Protein AF-A0A958KWU5-F1 (afdb_monomer_lite)

Secondary structure (DSSP, 8-state):
--HHHHHHHHHHHTTSS----------------------------TTSHHHHHHHHHHHHHHHHHHHHHHHHHHHHHHHHHHHHHHTPPPB-TTSPBP-HHHHHHHHHHHHHHHHHHHHHHHHHHHHH-HHHHHHHHHH----PPPPHHHHHHHHHHHHHHHHHHHHHHHHHHHHHSSSS--------------------------------

Foldseek 3Di:
DPVVVVVVVVVVVVPPPPDDDDDDDDDDDDDDDDDDDDDPDDPPDPDPVPVVVVVLVVLVVVLVVLVVLLVVLLVQLVVLVVCVVVVPFDADPVRHGDPSVVSNVVSLVVNVVSLVVSVVSLVVSCVVCVVCNVVSCVVDPNDDRDDSVRSVVVVVVVVVVVVVVVVCCVVCVVVPPDPPPDDDDDDDDDDDDDDDDDDDDDPDPDDDDDDD

Sequence (212 aa):
MQFIKLSLVVFLMLAATISHAEEKSDSAESEAPAGVAAEEGEPAAASSGGNVDREWANRTSKLNVLEAKMKDLTKKIKSFIEMKKSGKAALDEKGRPIDVFEAIVVSHKELKETVATYAKESAELKYRYPEKGEVLEKKYIPLREQSLEQIEKQMGLDGELTRLKKKIDKKYSAFVGDQLARPTSSSETKVESTVKQTRVRGDEPERLKLSK

pLDDT: mean 70.83, std 19.37, range [35.06, 94.81]

Structure (mmCIF, N/CA/C/O backbone):
data_AF-A0A958KWU5-F1
#
_entry.id   AF-A0A958KWU5-F1
#
loop_
_atom_site.group_PDB
_atom_site.id
_atom_site.type_symbol
_atom_site.label_atom_id
_atom_site.label_alt_id
_atom_site.label_comp_id
_atom_site.label_asym_id
_atom_site.label_entity_id
_atom_site.label_seq_id
_atom_site.pdbx_PDB_ins_code
_atom_site.Cartn_x
_atom_site.Cartn_y
_atom_site.Cartn_z
_atom_site.occupancy
_atom_site.B_iso_or_equiv
_atom_site.auth_seq_id
_atom_site.auth_comp_id
_atom_site.auth_asym_id
_atom_site.auth_atom_id
_atom_site.pdbx_PDB_model_num
ATOM 1 N N . MET A 1 1 ? -9.530 47.443 7.887 1.00 55.28 1 MET A N 1
ATOM 2 C CA . MET A 1 1 ? -9.347 46.578 6.694 1.00 55.28 1 MET A CA 1
ATOM 3 C C . MET A 1 1 ? -8.278 47.129 5.730 1.00 55.28 1 MET A C 1
ATOM 5 O O . MET A 1 1 ? -8.534 47.250 4.540 1.00 55.28 1 MET A O 1
ATOM 9 N N . GLN A 1 2 ? -7.072 47.464 6.210 1.00 52.75 2 GLN A N 1
ATOM 10 C CA . GLN A 1 2 ? -5.987 47.989 5.351 1.00 52.75 2 GLN A CA 1
ATOM 11 C C . GLN A 1 2 ? -4.751 47.069 5.281 1.00 52.75 2 GLN A C 1
ATOM 13 O O . GLN A 1 2 ? -3.960 47.186 4.355 1.00 52.75 2 GLN A O 1
ATOM 18 N N . PHE A 1 3 ? -4.635 46.075 6.169 1.00 49.28 3 PHE A N 1
ATOM 19 C CA . PHE A 1 3 ? -3.472 45.177 6.229 1.00 49.28 3 PHE A CA 1
ATOM 20 C C . PHE A 1 3 ? -3.459 44.053 5.178 1.00 49.28 3 PHE A C 1
ATOM 22 O O . PHE A 1 3 ? -2.398 43.528 4.859 1.00 49.28 3 PHE A O 1
ATOM 29 N N . ILE A 1 4 ? -4.604 43.718 4.574 1.00 56.59 4 ILE A N 1
ATOM 30 C CA . ILE A 1 4 ? -4.684 42.632 3.576 1.00 56.59 4 ILE A CA 1
ATOM 31 C C . ILE A 1 4 ? -4.092 43.069 2.222 1.00 56.59 4 ILE A C 1
ATOM 33 O O . ILE A 1 4 ? -3.552 42.251 1.485 1.00 56.59 4 ILE A O 1
ATOM 37 N N . LYS A 1 5 ? -4.117 44.373 1.909 1.00 51.12 5 LYS A N 1
ATOM 38 C CA . LYS A 1 5 ? -3.597 44.891 0.633 1.00 51.12 5 LYS A CA 1
ATOM 39 C C . LYS A 1 5 ? -2.066 44.981 0.599 1.00 51.12 5 LYS A C 1
ATOM 41 O O . LYS A 1 5 ? -1.491 44.825 -0.470 1.00 51.12 5 LYS A O 1
ATOM 46 N N . LEU A 1 6 ? -1.405 45.160 1.749 1.00 50.50 6 LEU A N 1
ATOM 47 C CA . LEU A 1 6 ? 0.062 45.238 1.809 1.00 50.50 6 LEU A CA 1
ATOM 48 C C . LEU A 1 6 ? 0.733 43.862 1.647 1.00 50.50 6 LEU A C 1
ATOM 50 O O . LEU A 1 6 ? 1.801 43.762 1.051 1.00 50.50 6 LEU A O 1
ATOM 54 N N . SER A 1 7 ? 0.085 42.790 2.115 1.00 49.41 7 SER A N 1
ATOM 55 C CA . SER A 1 7 ? 0.637 41.429 2.037 1.00 49.41 7 SER A CA 1
ATOM 56 C C . SER A 1 7 ? 0.670 40.866 0.613 1.00 49.41 7 SER A C 1
ATOM 58 O O . SER A 1 7 ? 1.501 40.008 0.321 1.00 49.41 7 SER A O 1
ATOM 60 N N . LEU A 1 8 ? -0.215 41.328 -0.275 1.00 52.44 8 LEU A N 1
ATOM 61 C CA . LEU A 1 8 ? -0.312 40.804 -1.640 1.00 52.44 8 LEU A CA 1
ATOM 62 C C . LEU A 1 8 ? 0.737 41.425 -2.579 1.00 52.44 8 LEU A C 1
ATOM 64 O O . LEU A 1 8 ? 1.200 40.761 -3.499 1.00 52.44 8 LEU A O 1
ATOM 68 N N . VAL A 1 9 ? 1.180 42.657 -2.304 1.00 57.81 9 VAL A N 1
ATOM 69 C CA . VAL A 1 9 ? 2.234 43.329 -3.087 1.00 57.81 9 VAL A CA 1
ATOM 70 C C . VAL A 1 9 ? 3.620 42.748 -2.780 1.00 57.81 9 VAL A C 1
ATOM 72 O O . VAL A 1 9 ? 4.427 42.578 -3.690 1.00 57.81 9 VAL A O 1
ATOM 75 N N . VAL A 1 10 ? 3.881 42.351 -1.528 1.00 59.03 10 VAL A N 1
ATOM 76 C CA . VAL A 1 10 ? 5.157 41.713 -1.147 1.00 59.03 10 VAL A CA 1
ATOM 77 C C . VAL A 1 10 ? 5.295 40.315 -1.764 1.00 59.03 10 VAL A C 1
ATOM 79 O O . VAL A 1 10 ? 6.387 39.934 -2.176 1.00 59.03 10 VAL A O 1
ATOM 82 N N . PHE A 1 11 ? 4.194 39.570 -1.911 1.00 54.56 11 PHE A N 1
ATOM 83 C CA . PHE A 1 11 ? 4.234 38.239 -2.527 1.00 54.56 11 PHE A CA 1
ATOM 84 C C . PHE A 1 11 ? 4.420 38.289 -4.054 1.00 54.56 11 PHE A C 1
ATOM 86 O O . PHE A 1 11 ? 5.013 37.383 -4.631 1.00 54.56 11 PHE A O 1
ATOM 93 N N . LEU A 1 12 ? 3.973 39.368 -4.707 1.00 50.16 12 LEU A N 1
ATOM 94 C CA . LEU A 1 12 ? 4.117 39.551 -6.156 1.00 50.16 12 LEU A CA 1
ATOM 95 C C . LEU A 1 12 ? 5.525 40.035 -6.557 1.00 50.16 12 LEU A C 1
ATOM 97 O O . LEU A 1 12 ? 5.980 39.736 -7.655 1.00 50.16 12 LEU A O 1
ATOM 101 N N . MET A 1 13 ? 6.253 40.694 -5.649 1.00 51.00 13 MET A N 1
ATOM 102 C CA . MET A 1 13 ? 7.664 41.065 -5.852 1.00 51.00 13 MET A CA 1
ATOM 103 C C . MET A 1 13 ? 8.645 39.892 -5.667 1.00 51.00 13 MET A C 1
ATOM 105 O O . MET A 1 13 ? 9.743 39.935 -6.215 1.00 51.00 13 MET A O 1
ATOM 109 N N . LEU A 1 14 ? 8.270 38.822 -4.952 1.00 48.69 14 LEU A N 1
ATOM 110 C CA . LEU A 1 14 ? 9.145 37.652 -4.761 1.00 48.69 14 LEU A CA 1
ATOM 111 C C . LEU A 1 14 ? 9.123 36.670 -5.951 1.00 48.69 14 LEU A C 1
ATOM 113 O O . LEU A 1 14 ? 9.976 35.794 -6.045 1.00 48.69 14 LEU A O 1
ATOM 117 N N . ALA A 1 15 ? 8.163 36.811 -6.870 1.00 46.25 15 ALA A N 1
ATOM 118 C CA . ALA A 1 15 ? 8.015 35.936 -8.036 1.00 46.25 15 ALA A CA 1
ATOM 119 C C . ALA A 1 15 ? 8.804 36.406 -9.277 1.00 46.25 15 ALA A C 1
ATOM 121 O O . ALA A 1 15 ? 8.799 35.716 -10.293 1.00 46.25 15 ALA A O 1
ATOM 122 N N . ALA A 1 16 ? 9.485 37.556 -9.214 1.00 48.47 16 ALA A N 1
ATOM 123 C CA . ALA A 1 16 ? 10.135 38.178 -10.373 1.00 48.47 16 ALA A CA 1
ATOM 124 C C . ALA A 1 16 ? 11.663 37.971 -10.464 1.00 48.47 16 ALA A C 1
ATOM 126 O O . ALA A 1 16 ? 12.276 38.477 -11.397 1.00 48.47 16 ALA A O 1
ATOM 127 N N . THR A 1 17 ? 12.303 37.240 -9.541 1.00 50.84 17 THR A N 1
ATOM 128 C CA . THR A 1 17 ? 13.780 37.111 -9.508 1.00 50.84 17 THR A CA 1
ATOM 129 C C . THR A 1 17 ? 14.329 35.724 -9.848 1.00 50.84 17 THR A C 1
ATOM 131 O O . THR A 1 17 ? 15.538 35.522 -9.791 1.00 50.84 17 THR A O 1
ATOM 134 N N . ILE A 1 18 ? 13.496 34.769 -10.272 1.00 51.38 18 ILE A N 1
ATOM 135 C CA . ILE A 1 18 ? 13.961 33.438 -10.705 1.00 51.38 18 ILE A CA 1
ATOM 136 C C . ILE A 1 18 ? 13.834 33.335 -12.227 1.00 51.38 18 ILE A C 1
ATOM 138 O O . ILE A 1 18 ? 12.989 32.629 -12.769 1.00 51.38 18 ILE A O 1
ATOM 142 N N . SER A 1 19 ? 14.638 34.121 -12.937 1.00 47.94 19 SER A N 1
ATOM 143 C CA . SER A 1 19 ? 14.836 34.010 -14.386 1.00 47.94 19 SER A CA 1
ATOM 144 C C . SER A 1 19 ? 16.170 34.645 -14.760 1.00 47.94 19 SER A C 1
ATOM 146 O O . SER A 1 19 ? 16.193 35.795 -15.177 1.00 47.94 19 SER A O 1
ATOM 148 N N . HIS A 1 20 ? 17.268 33.912 -14.560 1.00 40.16 20 HIS A N 1
ATOM 149 C CA . HIS A 1 20 ? 18.458 33.877 -15.428 1.00 40.16 20 HIS A CA 1
ATOM 150 C C . HIS A 1 20 ? 19.527 32.994 -14.772 1.00 40.16 20 HIS A C 1
ATOM 152 O O . HIS A 1 20 ? 20.117 33.360 -13.761 1.00 40.16 20 HIS A O 1
ATOM 158 N N . ALA A 1 21 ? 19.759 31.820 -15.352 1.00 44.19 21 ALA A N 1
ATOM 159 C CA . ALA A 1 21 ? 20.932 31.000 -15.093 1.00 44.19 21 ALA A CA 1
ATOM 160 C C . ALA A 1 21 ? 21.376 30.418 -16.437 1.00 44.19 21 ALA A C 1
ATOM 162 O O . ALA A 1 21 ? 20.914 29.348 -16.819 1.00 44.19 21 ALA A O 1
ATOM 163 N N . GLU A 1 22 ? 22.220 31.154 -17.163 1.00 42.66 22 GLU A N 1
ATOM 164 C CA . GLU A 1 22 ? 22.999 30.627 -18.284 1.00 42.66 22 GLU A CA 1
ATOM 165 C C . GLU A 1 22 ? 24.249 31.495 -18.544 1.00 42.66 22 GLU A C 1
ATOM 167 O O . GLU A 1 22 ? 24.181 32.716 -18.427 1.00 42.66 22 GLU A O 1
ATOM 172 N N . GLU A 1 23 ? 25.347 30.809 -18.898 1.00 37.44 23 GLU A N 1
ATOM 173 C CA . GLU A 1 23 ? 26.718 31.250 -19.252 1.00 37.44 23 GLU A CA 1
ATOM 174 C C . GLU A 1 23 ? 27.666 31.758 -18.140 1.00 37.44 23 GLU A C 1
ATOM 176 O O . GLU A 1 23 ? 27.239 32.414 -17.202 1.00 37.44 23 GLU A O 1
ATOM 181 N N . LYS A 1 24 ? 29.004 31.613 -18.185 1.00 42.44 24 LYS A N 1
ATOM 182 C CA . LYS A 1 24 ? 30.021 30.698 -18.774 1.00 42.44 24 LYS A CA 1
ATOM 183 C C . LYS A 1 24 ? 31.396 31.301 -18.378 1.00 42.44 24 LYS A C 1
ATOM 185 O O . LYS A 1 24 ? 31.524 32.518 -18.442 1.00 42.44 24 LYS A O 1
ATOM 190 N N . SER A 1 25 ? 32.421 30.466 -18.125 1.00 40.34 25 SER A N 1
ATOM 191 C CA . SER A 1 25 ? 33.885 30.782 -18.155 1.00 40.34 25 SER A CA 1
ATOM 192 C C . SER A 1 25 ? 34.439 31.713 -17.043 1.00 40.34 25 SER A C 1
ATOM 194 O O . SER A 1 25 ? 33.703 32.544 -16.536 1.00 40.34 25 SER A O 1
ATOM 196 N N . ASP A 1 26 ? 35.694 31.685 -16.577 1.00 37.34 26 ASP A N 1
ATOM 197 C CA . ASP A 1 26 ? 36.904 30.875 -16.800 1.00 37.34 26 ASP A CA 1
ATOM 198 C C . ASP A 1 26 ? 37.936 31.210 -15.686 1.00 37.34 26 ASP A C 1
ATOM 200 O O . ASP A 1 26 ? 37.829 32.275 -15.080 1.00 37.34 26 ASP A O 1
ATOM 204 N N . SER A 1 27 ? 38.993 30.386 -15.563 1.00 40.78 27 SER A N 1
ATOM 205 C CA . SER A 1 27 ? 40.321 30.678 -14.951 1.00 40.78 27 SER A CA 1
ATOM 206 C C . SER A 1 27 ? 40.429 30.800 -13.413 1.00 40.78 27 SER A C 1
ATOM 208 O O . SER A 1 27 ? 39.566 31.373 -12.768 1.00 40.78 27 SER A O 1
ATOM 210 N N . ALA A 1 28 ? 41.495 30.387 -12.716 1.00 40.66 28 ALA A N 1
ATOM 211 C CA . ALA A 1 28 ? 42.726 29.629 -12.982 1.00 40.66 28 ALA A CA 1
ATOM 212 C C . ALA A 1 28 ? 43.431 29.377 -11.614 1.00 40.66 28 ALA A C 1
ATOM 214 O O . ALA A 1 28 ? 42.975 29.886 -10.596 1.00 40.66 28 ALA A O 1
ATOM 215 N N . GLU A 1 29 ? 44.566 28.664 -11.654 1.00 38.53 29 GLU A N 1
ATOM 216 C CA . GLU A 1 29 ? 45.543 28.305 -10.594 1.00 38.53 29 GLU A CA 1
ATOM 217 C C . GLU A 1 29 ? 45.320 26.941 -9.911 1.00 38.53 29 GLU A C 1
ATOM 219 O O . GLU A 1 29 ? 44.360 26.730 -9.181 1.00 38.53 29 GLU A O 1
ATOM 224 N N . SER A 1 30 ? 46.063 25.886 -10.282 1.00 38.47 30 SER A N 1
ATOM 225 C CA . SER A 1 30 ? 47.521 25.640 -10.158 1.00 38.47 30 SER A CA 1
ATOM 226 C C . SER A 1 30 ? 47.889 25.088 -8.781 1.00 38.47 30 SER A C 1
ATOM 228 O O . SER A 1 30 ? 47.977 25.840 -7.824 1.00 38.47 30 SER A O 1
ATOM 230 N N . GLU A 1 31 ? 48.155 23.784 -8.698 1.00 40.19 31 GLU A N 1
ATOM 231 C CA . GLU A 1 31 ? 49.520 23.270 -8.503 1.00 40.19 31 GLU A CA 1
ATOM 232 C C . GLU A 1 31 ? 49.528 21.730 -8.548 1.00 40.19 31 GLU A C 1
ATOM 234 O O . GLU A 1 31 ? 48.737 21.040 -7.907 1.00 40.19 31 GLU A O 1
ATOM 239 N N . ALA A 1 32 ? 50.432 21.206 -9.374 1.00 49.16 32 ALA A N 1
A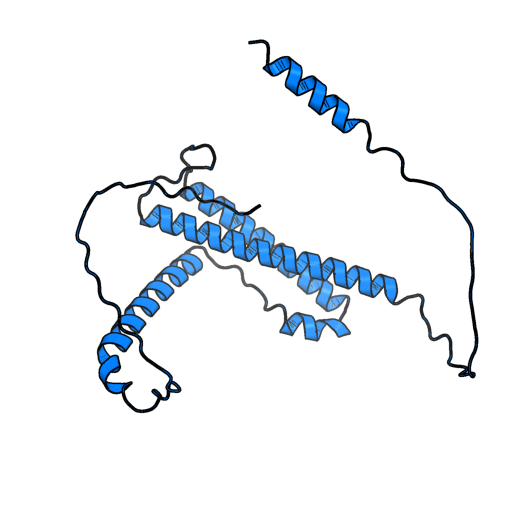TOM 240 C CA . ALA A 1 32 ? 50.897 19.818 -9.401 1.00 49.16 32 ALA A CA 1
ATOM 241 C C . ALA A 1 32 ? 51.933 19.619 -8.246 1.00 49.16 32 ALA A C 1
ATOM 243 O O . ALA A 1 32 ? 52.284 20.631 -7.639 1.00 49.16 32 ALA A O 1
ATOM 244 N N . PRO A 1 33 ? 52.510 18.422 -7.943 1.00 55.06 33 PRO A N 1
ATOM 245 C CA . PRO A 1 33 ? 53.045 17.499 -8.953 1.00 55.06 33 PRO A CA 1
ATOM 246 C C . PRO A 1 33 ? 53.068 15.974 -8.653 1.00 55.06 33 PRO A C 1
ATOM 248 O O . PRO A 1 33 ? 53.065 15.509 -7.521 1.00 55.06 33 PRO A O 1
ATOM 251 N N . ALA A 1 34 ? 53.238 15.242 -9.763 1.00 39.34 34 ALA A N 1
ATOM 252 C CA . ALA A 1 34 ? 54.121 14.086 -9.987 1.00 39.34 34 ALA A CA 1
ATOM 253 C C . ALA A 1 34 ? 53.835 12.681 -9.398 1.00 39.34 34 ALA A C 1
ATOM 255 O O . ALA A 1 34 ? 53.967 12.428 -8.206 1.00 39.34 34 ALA A O 1
ATOM 256 N N . GLY A 1 35 ? 53.714 11.732 -10.344 1.00 35.06 35 GLY A N 1
ATOM 257 C CA . GLY A 1 35 ? 54.123 10.320 -10.243 1.00 35.06 35 GLY A CA 1
ATOM 258 C C . GLY A 1 35 ? 52.947 9.334 -10.171 1.00 35.06 35 GLY A C 1
ATOM 259 O O . GLY A 1 35 ? 52.033 9.559 -9.399 1.00 35.06 35 GLY A O 1
ATOM 260 N N . VAL A 1 36 ? 52.870 8.205 -10.884 1.00 38.41 36 VAL A N 1
ATOM 261 C CA . VAL A 1 36 ? 53.831 7.421 -11.677 1.00 38.41 36 VAL A CA 1
ATOM 262 C C . VAL A 1 36 ? 53.013 6.434 -12.549 1.00 38.41 36 VAL A C 1
ATOM 264 O O . VAL A 1 36 ? 51.978 5.958 -12.103 1.00 38.41 36 VAL A O 1
ATOM 267 N N . ALA A 1 37 ? 53.528 6.110 -13.742 1.00 42.03 37 ALA A N 1
ATOM 268 C CA . ALA A 1 37 ? 53.327 4.877 -14.529 1.00 42.03 37 ALA A CA 1
ATOM 269 C C . ALA A 1 37 ? 51.919 4.444 -15.002 1.00 42.03 37 ALA A C 1
ATOM 271 O O . ALA A 1 37 ? 51.129 3.862 -14.272 1.00 42.03 37 ALA A O 1
ATOM 272 N N . ALA A 1 38 ? 51.721 4.621 -16.312 1.00 46.72 38 ALA A N 1
ATOM 273 C CA . ALA A 1 38 ? 51.449 3.562 -17.290 1.00 46.72 38 ALA A CA 1
ATOM 274 C C . ALA A 1 38 ? 50.660 2.320 -16.829 1.00 46.72 38 ALA A C 1
ATOM 276 O O . ALA A 1 38 ? 51.240 1.362 -16.323 1.00 46.72 38 ALA A O 1
ATOM 277 N N . GLU A 1 39 ? 49.385 2.276 -17.210 1.00 39.66 39 GLU A N 1
ATOM 278 C CA . GLU A 1 39 ? 48.741 1.036 -17.640 1.00 39.66 39 GLU A CA 1
ATOM 279 C C . GLU A 1 39 ? 47.806 1.367 -18.815 1.00 39.66 39 GLU A C 1
ATOM 281 O O . GLU A 1 39 ? 46.792 2.050 -18.666 1.00 39.66 39 GLU A O 1
ATOM 286 N N . GLU A 1 40 ? 48.216 0.959 -20.018 1.00 46.69 40 GLU A N 1
ATOM 287 C CA . GLU A 1 40 ? 47.372 0.934 -21.211 1.00 46.69 40 GLU A CA 1
ATOM 288 C C . GLU A 1 40 ? 46.296 -0.140 -21.011 1.00 46.69 40 GLU A C 1
ATOM 290 O O . GLU A 1 40 ? 46.515 -1.320 -21.271 1.00 46.69 40 GLU A O 1
ATOM 295 N N . GLY A 1 41 ? 45.133 0.279 -20.514 1.00 41.41 41 GLY A N 1
ATOM 296 C CA . GLY A 1 41 ? 43.903 -0.505 -20.508 1.00 41.41 41 GLY A CA 1
ATOM 297 C C . GLY A 1 41 ? 42.899 0.107 -21.480 1.00 41.41 41 GLY A C 1
ATOM 298 O O . GLY A 1 41 ? 42.564 1.284 -21.368 1.00 41.41 41 GLY A O 1
ATOM 299 N N . GLU A 1 42 ? 42.464 -0.696 -22.446 1.00 43.62 42 GLU A N 1
ATOM 300 C CA . GLU A 1 42 ? 41.433 -0.447 -23.461 1.00 43.62 42 GLU A CA 1
ATOM 301 C C . GLU A 1 42 ? 40.355 0.597 -23.085 1.00 43.62 42 GLU A C 1
ATOM 303 O O . GLU A 1 42 ? 39.729 0.481 -22.027 1.00 43.62 42 GLU A O 1
ATOM 308 N N . PRO A 1 43 ? 39.981 1.535 -23.982 1.00 46.00 43 PRO A N 1
ATOM 309 C CA . PRO A 1 43 ? 38.700 2.216 -23.865 1.00 46.00 43 PRO A CA 1
ATOM 310 C C . PRO A 1 43 ? 37.578 1.232 -24.232 1.00 46.00 43 PRO A C 1
ATOM 312 O O . PRO A 1 43 ? 37.059 1.211 -25.349 1.00 46.00 43 PRO A O 1
ATOM 315 N N . ALA A 1 44 ? 37.198 0.399 -23.266 1.00 48.47 44 ALA A N 1
ATOM 316 C CA . ALA A 1 44 ? 35.993 -0.408 -23.316 1.00 48.47 44 ALA A CA 1
ATOM 317 C C . ALA A 1 44 ? 34.767 0.513 -23.430 1.00 48.47 44 ALA A C 1
ATOM 319 O O . ALA A 1 44 ? 34.401 1.185 -22.472 1.00 48.47 44 ALA A O 1
ATOM 320 N N . ALA A 1 45 ? 34.155 0.554 -24.618 1.00 47.00 45 ALA A N 1
ATOM 321 C CA . ALA A 1 45 ? 32.711 0.655 -24.879 1.00 47.00 45 ALA A CA 1
ATOM 322 C C . ALA A 1 45 ? 31.834 1.562 -23.970 1.00 47.00 45 ALA A C 1
ATOM 324 O O . ALA A 1 45 ? 30.647 1.293 -23.766 1.00 47.00 45 ALA A O 1
ATOM 325 N N . ALA A 1 46 ? 32.361 2.665 -23.443 1.00 49.22 46 ALA A N 1
ATOM 326 C CA . ALA A 1 46 ? 31.658 3.546 -22.516 1.00 49.22 46 ALA A CA 1
ATOM 327 C C . ALA A 1 46 ? 30.892 4.657 -23.254 1.00 49.22 46 ALA A C 1
ATOM 329 O O . ALA A 1 46 ? 31.215 5.836 -23.139 1.00 49.22 46 ALA A O 1
ATOM 330 N N . SER A 1 47 ? 29.858 4.307 -24.022 1.00 47.03 47 SER A N 1
ATOM 331 C CA . SER A 1 47 ? 28.891 5.326 -24.478 1.00 47.03 47 SER A CA 1
ATOM 332 C C . SER A 1 47 ? 27.433 4.868 -24.569 1.00 47.03 47 SER A C 1
ATOM 334 O O . SER A 1 47 ? 26.550 5.713 -24.692 1.00 47.03 47 SER A O 1
ATOM 336 N N . SER A 1 48 ? 27.137 3.572 -24.398 1.00 54.38 48 SER A N 1
ATOM 337 C CA . SER A 1 48 ? 25.750 3.073 -24.424 1.00 54.38 48 SER A CA 1
ATOM 338 C C . SER A 1 48 ? 25.156 2.746 -23.043 1.00 54.38 48 SER A C 1
ATOM 340 O O . SER A 1 48 ? 23.934 2.673 -22.922 1.00 54.38 48 SER A O 1
ATOM 342 N N . GLY A 1 49 ? 25.972 2.555 -21.998 1.00 59.03 49 GLY A N 1
ATOM 343 C CA . GLY A 1 49 ? 25.497 2.096 -20.678 1.00 59.03 49 GLY A CA 1
ATOM 344 C C . GLY A 1 49 ? 24.865 3.183 -19.796 1.00 59.03 49 GLY A C 1
ATOM 345 O O . GLY A 1 49 ? 23.862 2.941 -19.127 1.00 59.03 49 GLY A O 1
ATOM 346 N N . GLY A 1 50 ? 25.378 4.418 -19.843 1.00 71.88 50 GLY A N 1
ATOM 347 C CA . GLY A 1 50 ? 24.958 5.479 -18.913 1.00 71.88 50 GLY A CA 1
ATOM 348 C C . GLY A 1 50 ? 23.492 5.916 -19.048 1.00 71.88 50 GLY A C 1
ATOM 349 O O . GLY A 1 50 ? 22.866 6.313 -18.065 1.00 71.88 50 GLY A O 1
ATOM 350 N N . ASN A 1 51 ? 22.910 5.814 -20.247 1.00 78.12 51 ASN A N 1
ATOM 351 C CA . ASN A 1 51 ? 21.498 6.148 -20.467 1.00 78.12 51 ASN A CA 1
ATOM 352 C C . ASN A 1 51 ? 20.565 5.045 -19.928 1.00 78.12 51 ASN A C 1
ATOM 354 O O . ASN A 1 51 ? 19.578 5.327 -19.251 1.00 78.12 51 ASN A O 1
ATOM 358 N N . VAL A 1 52 ? 20.947 3.784 -20.144 1.00 81.38 52 VAL A N 1
ATOM 359 C CA . VAL A 1 52 ? 20.230 2.580 -19.694 1.00 81.38 52 VAL A CA 1
ATOM 360 C C . VAL A 1 52 ? 20.169 2.524 -18.162 1.00 81.38 52 VAL A C 1
ATOM 362 O O . VAL A 1 52 ? 19.112 2.269 -17.581 1.00 81.38 52 VAL A O 1
ATOM 365 N N . ASP A 1 53 ? 21.272 2.846 -17.483 1.00 85.31 53 ASP A N 1
ATOM 366 C CA . ASP A 1 53 ? 21.315 2.893 -16.019 1.00 85.31 53 ASP A CA 1
ATOM 367 C C . ASP A 1 53 ? 20.481 4.036 -15.433 1.00 85.31 53 ASP A C 1
ATOM 369 O O . ASP A 1 53 ? 19.791 3.851 -14.424 1.00 85.31 53 ASP A O 1
ATOM 373 N N . ARG A 1 54 ? 20.474 5.200 -16.091 1.00 88.62 54 ARG A N 1
ATOM 374 C CA . ARG A 1 54 ? 19.656 6.347 -15.681 1.00 88.62 54 ARG A CA 1
ATOM 375 C C . ARG A 1 54 ? 18.162 6.079 -15.863 1.00 88.62 54 ARG A C 1
ATOM 377 O O . ARG A 1 54 ? 17.379 6.389 -14.964 1.00 88.62 54 ARG A O 1
ATOM 384 N N . GLU A 1 55 ? 17.745 5.490 -16.986 1.00 89.38 55 GLU A N 1
ATOM 385 C CA . GLU A 1 55 ? 16.342 5.110 -17.202 1.00 89.38 55 GLU A CA 1
ATOM 386 C C . GLU A 1 55 ? 15.892 4.071 -16.164 1.00 89.38 55 GLU A C 1
ATOM 388 O O . GLU A 1 55 ? 14.821 4.214 -15.565 1.00 89.38 55 GLU A O 1
ATOM 393 N N . TRP A 1 56 ? 16.734 3.073 -15.884 1.00 87.38 56 TRP A N 1
ATOM 394 C CA . TRP A 1 56 ? 16.463 2.076 -14.853 1.00 87.38 56 TRP A CA 1
ATOM 395 C C . TRP A 1 56 ? 16.298 2.705 -13.461 1.00 87.38 56 TRP A C 1
ATOM 397 O O . TRP A 1 56 ? 15.327 2.403 -12.758 1.00 87.38 56 TRP A O 1
ATOM 407 N N . ALA A 1 57 ? 17.192 3.617 -13.069 1.00 89.62 57 ALA A N 1
ATOM 408 C CA . ALA A 1 57 ? 17.113 4.311 -11.784 1.00 89.62 57 ALA A CA 1
ATOM 409 C C . ALA A 1 57 ? 15.827 5.150 -11.662 1.00 89.62 57 ALA A C 1
ATOM 411 O O . ALA A 1 57 ? 15.148 5.114 -10.628 1.00 89.62 57 ALA A O 1
ATOM 412 N N . ASN A 1 58 ? 15.439 5.846 -12.734 1.00 92.06 58 ASN A N 1
ATOM 413 C CA . ASN A 1 58 ? 14.214 6.644 -12.779 1.00 92.06 58 ASN A CA 1
ATOM 414 C C . ASN A 1 58 ? 12.959 5.773 -12.629 1.00 92.06 58 ASN A C 1
ATOM 416 O O . ASN A 1 58 ? 12.087 6.065 -11.808 1.00 92.06 58 ASN A O 1
ATOM 420 N N . ARG A 1 59 ? 12.872 4.673 -13.386 1.00 90.69 59 ARG A N 1
ATOM 421 C CA . ARG A 1 59 ? 11.731 3.746 -13.320 1.00 90.69 59 ARG A CA 1
ATOM 422 C C . ARG A 1 59 ? 11.652 3.030 -11.969 1.00 90.69 59 ARG A C 1
ATOM 424 O O . ARG A 1 59 ? 10.566 2.887 -11.415 1.00 90.69 59 ARG A O 1
ATOM 431 N N . THR A 1 60 ? 12.789 2.658 -11.384 1.00 89.75 60 THR A N 1
ATOM 432 C CA . THR A 1 60 ? 12.842 2.066 -10.036 1.00 89.75 60 THR A CA 1
ATOM 433 C C . THR A 1 60 ? 12.374 3.061 -8.971 1.00 89.75 60 THR A C 1
ATOM 435 O O . THR A 1 60 ? 11.606 2.710 -8.076 1.00 89.75 60 THR A O 1
ATOM 438 N N . SER A 1 61 ? 12.768 4.331 -9.092 1.00 92.31 61 SER A N 1
ATOM 439 C CA . SER A 1 61 ? 12.285 5.401 -8.212 1.00 92.31 61 SER A CA 1
ATOM 440 C C . SER A 1 61 ? 10.770 5.581 -8.333 1.00 92.31 61 SER A C 1
ATOM 442 O O . SER A 1 61 ? 10.078 5.671 -7.320 1.00 92.31 61 SER A O 1
ATOM 444 N N . LYS A 1 62 ? 10.230 5.532 -9.558 1.00 92.62 62 LYS A N 1
ATOM 445 C CA . LYS A 1 62 ? 8.782 5.559 -9.812 1.00 92.62 62 LYS A CA 1
ATOM 446 C C . LYS A 1 62 ? 8.057 4.380 -9.151 1.00 92.62 62 LYS A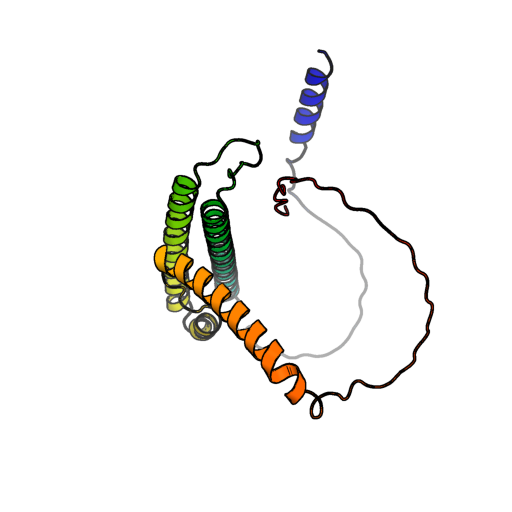 C 1
ATOM 448 O O . LYS A 1 62 ? 7.020 4.596 -8.525 1.00 92.62 62 LYS A O 1
ATOM 453 N N . LEU A 1 63 ? 8.605 3.163 -9.225 1.00 91.50 63 LEU A N 1
ATOM 454 C CA . LEU A 1 63 ? 8.045 1.999 -8.523 1.00 91.50 63 LEU A CA 1
ATOM 455 C C . LEU A 1 63 ? 8.005 2.203 -7.005 1.00 91.50 63 LEU A C 1
ATOM 457 O O . LEU A 1 63 ? 6.984 1.907 -6.391 1.00 91.50 63 LEU A O 1
ATOM 461 N N . ASN A 1 64 ? 9.064 2.757 -6.406 1.00 91.88 64 ASN A N 1
ATOM 462 C CA . ASN A 1 64 ? 9.095 3.042 -4.966 1.00 91.88 64 ASN A CA 1
ATOM 463 C C . ASN A 1 64 ? 8.027 4.069 -4.559 1.00 91.88 64 ASN A C 1
ATOM 465 O O . ASN A 1 64 ? 7.383 3.912 -3.523 1.00 91.88 64 ASN A O 1
ATOM 469 N N . VAL A 1 65 ? 7.808 5.103 -5.378 1.00 94.56 65 VAL A N 1
ATOM 470 C CA . VAL A 1 65 ? 6.752 6.103 -5.142 1.00 94.56 65 VAL A CA 1
ATOM 471 C C . VAL A 1 65 ? 5.366 5.460 -5.210 1.00 94.56 65 VAL A C 1
ATOM 473 O O . VAL A 1 65 ? 4.530 5.710 -4.342 1.00 94.56 65 VAL A O 1
ATOM 476 N N . LEU A 1 66 ? 5.120 4.602 -6.205 1.00 93.88 66 LEU A N 1
ATOM 477 C CA . LEU A 1 66 ? 3.865 3.853 -6.308 1.00 93.88 66 LEU A CA 1
ATOM 478 C C . LEU A 1 66 ? 3.670 2.924 -5.103 1.00 93.88 66 LEU A C 1
ATOM 480 O O . LEU A 1 66 ? 2.572 2.857 -4.556 1.00 93.88 66 LEU A O 1
ATOM 484 N N . GLU A 1 67 ? 4.730 2.260 -4.642 1.00 91.50 67 GLU A N 1
ATOM 485 C CA . GLU A 1 67 ? 4.692 1.407 -3.454 1.00 91.50 67 GLU A CA 1
ATOM 486 C C . GLU A 1 67 ? 4.345 2.189 -2.182 1.00 91.50 67 GLU A C 1
ATOM 488 O O . GLU A 1 67 ? 3.468 1.776 -1.417 1.00 91.50 67 GLU A O 1
ATOM 493 N N . ALA A 1 68 ? 4.984 3.341 -1.971 1.00 93.62 68 ALA A N 1
ATOM 494 C CA . ALA A 1 68 ? 4.664 4.234 -0.862 1.00 93.62 68 ALA A CA 1
ATOM 495 C C . ALA A 1 68 ? 3.197 4.688 -0.925 1.00 93.62 68 ALA A C 1
ATOM 497 O O . ALA A 1 68 ? 2.465 4.552 0.057 1.00 93.62 68 ALA A O 1
ATOM 498 N N . LYS A 1 69 ? 2.726 5.103 -2.109 1.00 94.06 69 LYS A N 1
ATOM 499 C CA . LYS A 1 69 ? 1.334 5.516 -2.325 1.00 94.06 69 LYS A CA 1
ATOM 500 C C . LYS A 1 69 ? 0.338 4.394 -2.016 1.00 94.06 69 LYS A C 1
ATOM 502 O O . LYS A 1 69 ? -0.668 4.644 -1.356 1.00 94.06 69 LYS A O 1
ATOM 507 N N . MET A 1 70 ? 0.614 3.155 -2.432 1.00 93.06 70 MET A N 1
ATOM 508 C CA . MET A 1 70 ? -0.230 1.998 -2.097 1.00 93.06 70 MET A CA 1
ATOM 509 C C . MET A 1 70 ? -0.301 1.763 -0.583 1.00 93.06 70 MET A C 1
ATOM 511 O O . MET A 1 70 ? -1.387 1.528 -0.044 1.00 93.06 70 MET A O 1
ATOM 515 N N . LYS A 1 71 ? 0.833 1.863 0.124 1.00 91.88 71 LYS A N 1
ATOM 516 C CA . LYS A 1 71 ? 0.876 1.737 1.590 1.00 91.88 71 LYS A CA 1
ATOM 517 C C . LYS A 1 71 ? 0.056 2.832 2.265 1.00 91.88 71 LYS A C 1
ATOM 519 O O . LYS A 1 71 ? -0.698 2.535 3.191 1.00 91.88 71 LYS A O 1
ATOM 524 N N . ASP A 1 72 ? 0.157 4.068 1.796 1.00 93.94 72 ASP A N 1
ATOM 525 C CA . ASP A 1 72 ? -0.558 5.196 2.391 1.00 93.94 72 ASP A CA 1
ATOM 526 C C . ASP A 1 72 ? -2.064 5.144 2.119 1.00 93.94 72 ASP A C 1
ATOM 528 O O . ASP A 1 72 ? -2.852 5.325 3.047 1.00 93.94 72 ASP A O 1
ATOM 532 N N . LEU A 1 73 ? -2.484 4.772 0.905 1.00 93.44 73 LEU A N 1
ATOM 533 C CA . LEU A 1 73 ? -3.893 4.506 0.593 1.00 93.44 73 LEU A CA 1
ATOM 534 C C . LEU A 1 73 ? -4.456 3.371 1.452 1.00 93.44 73 LEU A C 1
ATOM 536 O O . LEU A 1 73 ? -5.557 3.486 1.987 1.00 93.44 73 LEU A O 1
ATOM 540 N N . THR A 1 74 ? -3.680 2.307 1.662 1.00 90.88 74 THR A N 1
ATOM 541 C CA . THR A 1 74 ? -4.085 1.200 2.537 1.00 90.88 74 THR A CA 1
ATOM 542 C C . THR A 1 74 ? -4.271 1.672 3.980 1.00 90.88 74 THR A C 1
ATOM 544 O O . THR A 1 74 ? -5.292 1.366 4.593 1.00 90.88 74 THR A O 1
ATOM 547 N N . LYS A 1 75 ? -3.335 2.457 4.532 1.00 91.75 75 LYS A N 1
ATOM 548 C CA . LYS A 1 75 ? -3.478 3.048 5.878 1.00 91.75 75 LYS A CA 1
ATOM 549 C C . LYS A 1 75 ? -4.703 3.957 5.971 1.00 91.75 75 LYS A C 1
ATOM 551 O O . LYS A 1 75 ? -5.423 3.901 6.962 1.00 91.75 75 LYS A O 1
ATOM 556 N N . LYS A 1 76 ? -4.955 4.760 4.937 1.00 90.75 76 LYS A N 1
ATOM 557 C CA . LYS A 1 76 ? -6.098 5.674 4.866 1.00 90.75 76 LYS A CA 1
ATOM 558 C C . LYS A 1 76 ? -7.429 4.915 4.858 1.00 90.75 76 LYS A C 1
ATOM 560 O O . LYS A 1 76 ? -8.333 5.254 5.610 1.00 90.75 76 LYS A O 1
ATOM 565 N N . ILE A 1 77 ? -7.530 3.828 4.088 1.00 91.19 77 ILE A N 1
ATOM 566 C CA . ILE A 1 77 ? -8.702 2.938 4.111 1.00 91.19 77 ILE A CA 1
ATOM 567 C C . ILE A 1 77 ? -8.887 2.329 5.506 1.00 91.19 77 ILE A C 1
ATOM 569 O O . ILE A 1 77 ? -10.002 2.329 6.025 1.00 91.19 77 ILE A O 1
ATOM 573 N N . LYS A 1 78 ? -7.807 1.855 6.143 1.00 90.56 78 LYS A N 1
ATOM 574 C CA . LYS A 1 78 ? -7.865 1.312 7.510 1.00 90.56 78 LYS A CA 1
ATOM 575 C C . LYS A 1 78 ? -8.378 2.349 8.516 1.00 90.56 78 LYS A C 1
ATOM 577 O O . LYS A 1 78 ? -9.279 2.032 9.290 1.00 90.56 78 LYS A O 1
ATOM 582 N N . SER A 1 79 ? -7.887 3.590 8.465 1.00 89.38 79 SER A N 1
ATOM 583 C CA . SER A 1 79 ? -8.356 4.645 9.375 1.00 89.38 79 SER A CA 1
ATOM 584 C C . SER A 1 79 ? -9.831 4.989 9.145 1.00 89.38 79 SER A C 1
ATOM 586 O O . SER A 1 79 ? -10.579 5.149 10.108 1.00 89.38 79 SER A O 1
ATOM 588 N N . PHE A 1 80 ? -10.294 5.021 7.890 1.00 89.62 80 PHE A N 1
ATOM 589 C CA . PHE A 1 80 ? -11.715 5.203 7.590 1.00 89.62 80 PHE A CA 1
ATOM 590 C C . PHE A 1 80 ? -12.580 4.055 8.122 1.00 89.62 80 PHE A C 1
ATOM 592 O O . PHE A 1 80 ? -13.644 4.305 8.690 1.00 89.62 80 PHE A O 1
ATOM 599 N N . ILE A 1 81 ? -12.122 2.805 8.016 1.00 88.12 81 ILE A N 1
ATOM 600 C CA . ILE A 1 81 ? -12.826 1.647 8.585 1.00 88.12 81 ILE A CA 1
ATOM 601 C C . ILE A 1 81 ? -12.897 1.746 10.119 1.00 88.12 81 ILE A C 1
ATOM 603 O O . ILE A 1 81 ? -13.941 1.459 10.704 1.00 88.12 81 ILE A O 1
ATOM 607 N N . GLU A 1 82 ? -11.829 2.181 10.787 1.00 87.56 82 GLU A N 1
ATOM 608 C CA . GLU A 1 82 ? -11.821 2.404 12.240 1.00 87.56 82 GLU A CA 1
ATOM 609 C C . GLU A 1 82 ? -12.754 3.539 12.671 1.00 87.56 82 GLU A C 1
ATOM 611 O O . GLU A 1 82 ? -13.498 3.394 13.645 1.00 87.56 82 GLU A O 1
ATOM 616 N N . MET A 1 83 ? -12.780 4.651 11.933 1.00 85.56 83 MET A N 1
ATOM 617 C CA . MET A 1 83 ? -13.719 5.751 12.186 1.00 85.56 83 MET A CA 1
ATOM 618 C C . MET A 1 83 ? -15.168 5.293 12.007 1.00 85.56 83 MET A C 1
ATOM 620 O O . MET A 1 83 ? -15.999 5.530 12.883 1.00 85.56 83 MET A O 1
ATOM 624 N N . LYS A 1 84 ? -15.448 4.521 10.948 1.00 85.31 84 LYS A N 1
ATOM 625 C CA . LYS A 1 84 ? -16.754 3.884 10.735 1.00 85.31 84 LYS A CA 1
ATOM 626 C C . LYS A 1 84 ? -17.141 2.977 11.910 1.00 85.31 84 LYS A C 1
ATOM 628 O O . LYS A 1 84 ? -18.269 3.050 12.385 1.00 85.31 84 LYS A O 1
ATOM 633 N N . LYS A 1 85 ? -16.223 2.135 12.398 1.00 84.50 85 LYS A N 1
ATOM 634 C CA . LYS A 1 85 ? -16.473 1.205 13.519 1.00 84.50 85 LYS A CA 1
ATOM 635 C C . LYS A 1 85 ? -16.650 1.908 14.862 1.00 84.50 85 LYS A C 1
ATOM 637 O O . LYS A 1 85 ? -17.419 1.441 15.694 1.00 84.50 85 LYS A O 1
ATOM 642 N N . SER A 1 86 ? -15.932 3.005 15.083 1.00 83.19 86 SER A N 1
ATOM 643 C CA . SER A 1 86 ? -16.004 3.779 16.327 1.00 83.19 86 SER A CA 1
ATOM 644 C C . SER A 1 86 ? -17.189 4.747 16.378 1.00 83.19 86 SER A C 1
ATOM 646 O O . SER A 1 86 ? -17.440 5.320 17.435 1.00 83.19 86 SER A O 1
ATOM 648 N N . GLY A 1 87 ? -17.915 4.935 15.268 1.00 75.88 87 GLY A N 1
ATOM 649 C CA . GLY A 1 87 ? -19.051 5.858 15.185 1.00 75.88 87 GLY A CA 1
ATOM 650 C C . GLY A 1 87 ? -18.657 7.331 15.334 1.00 75.88 87 GLY A C 1
ATOM 651 O O . GLY A 1 87 ? -19.520 8.179 15.551 1.00 75.88 87 GLY A O 1
ATOM 652 N N . LYS A 1 88 ? -17.358 7.646 15.247 1.00 76.75 88 LYS A N 1
ATOM 653 C CA . LYS A 1 88 ? -16.848 9.015 15.340 1.00 76.75 88 LYS A CA 1
ATOM 654 C C . LYS A 1 88 ? -17.074 9.726 14.008 1.00 76.75 88 LYS A C 1
ATOM 656 O O . LYS A 1 88 ? -16.763 9.177 12.952 1.00 76.75 88 LYS A O 1
ATOM 661 N N . ALA A 1 89 ? -17.584 10.956 14.060 1.00 74.75 89 ALA A N 1
ATOM 662 C CA . ALA A 1 89 ? -17.688 11.797 12.874 1.00 74.75 89 ALA A CA 1
ATOM 663 C C . ALA A 1 89 ? -16.280 12.076 12.326 1.00 74.75 89 ALA A C 1
ATOM 665 O O . ALA A 1 89 ? -15.445 12.658 13.020 1.00 74.75 89 ALA A O 1
ATOM 666 N N . ALA A 1 90 ? -16.013 11.643 11.095 1.00 74.62 90 ALA A N 1
ATOM 667 C CA . ALA A 1 90 ? -14.773 11.979 10.414 1.00 74.62 90 ALA A CA 1
ATOM 668 C C . ALA A 1 90 ? -14.846 13.438 9.959 1.00 74.62 90 ALA A C 1
ATOM 670 O O . ALA A 1 90 ? -15.791 13.840 9.280 1.00 74.62 90 ALA A O 1
ATOM 671 N N . LEU A 1 91 ? -13.858 14.232 10.357 1.00 79.88 91 LEU A N 1
ATOM 672 C CA . LEU A 1 91 ? -13.738 15.634 9.983 1.00 79.88 91 LEU A CA 1
ATOM 673 C C . LEU A 1 91 ? -12.522 15.792 9.070 1.00 79.88 91 LEU A C 1
ATOM 675 O O . LEU A 1 91 ? -11.459 15.239 9.340 1.00 79.88 91 LEU A O 1
ATOM 679 N N . ASP A 1 92 ? -12.690 16.552 7.994 1.00 74.44 92 ASP A N 1
ATOM 680 C CA . ASP A 1 92 ? -11.606 16.979 7.107 1.00 74.44 92 ASP A CA 1
ATOM 681 C C . ASP A 1 92 ? -10.676 17.974 7.823 1.00 74.44 92 ASP A C 1
ATOM 683 O O . ASP A 1 92 ? -11.026 18.520 8.872 1.00 74.44 92 ASP A O 1
ATOM 687 N N . GLU A 1 93 ? -9.523 18.298 7.235 1.00 73.62 93 GLU A N 1
ATOM 688 C CA . GLU A 1 93 ? -8.573 19.295 7.769 1.00 73.62 93 GLU A CA 1
ATOM 689 C C . GLU A 1 93 ? -9.237 20.662 8.017 1.00 73.62 93 GLU A C 1
ATOM 691 O O . GLU A 1 93 ? -8.836 21.435 8.887 1.00 73.62 93 GLU A O 1
ATOM 696 N N . LYS A 1 94 ? -10.307 20.937 7.263 1.00 75.56 94 LYS A N 1
ATOM 697 C CA . LYS A 1 94 ? -11.141 22.142 7.349 1.00 75.56 94 LYS A CA 1
ATOM 698 C C . LYS A 1 94 ? -12.318 22.011 8.326 1.00 75.56 94 LYS A C 1
ATOM 700 O O . LYS A 1 94 ? -13.176 22.886 8.352 1.00 75.56 94 LYS A O 1
ATOM 705 N N . GLY A 1 95 ? -12.398 20.920 9.087 1.00 77.06 95 GLY A N 1
ATOM 706 C CA . GLY A 1 95 ? -13.482 20.646 10.035 1.00 77.06 95 GLY A CA 1
ATOM 707 C C . GLY A 1 95 ? -14.823 20.314 9.377 1.00 77.06 95 GLY A C 1
ATOM 708 O O . GLY A 1 95 ? -15.865 20.487 10.001 1.00 77.06 95 GLY A O 1
ATOM 709 N N . ARG A 1 96 ? -14.821 19.879 8.112 1.00 79.06 96 ARG A N 1
ATOM 710 C CA . ARG A 1 96 ? -16.048 19.504 7.393 1.00 79.06 96 ARG A CA 1
ATOM 711 C C . ARG A 1 96 ? -16.352 18.025 7.617 1.00 79.06 96 ARG A C 1
ATOM 713 O O . ARG A 1 96 ? -15.406 17.241 7.580 1.00 79.06 96 ARG A O 1
ATOM 720 N N . PRO A 1 97 ? -17.619 17.634 7.818 1.00 76.69 97 PRO A N 1
ATOM 721 C CA . PRO A 1 97 ? -17.975 16.226 7.917 1.00 76.69 97 PRO A CA 1
ATOM 722 C C . PRO A 1 97 ? -17.609 15.518 6.610 1.00 76.69 97 PRO A C 1
ATOM 724 O O . PRO A 1 97 ? -17.967 15.976 5.526 1.00 76.69 97 PRO A O 1
ATOM 727 N N . ILE A 1 98 ? -16.861 14.427 6.725 1.00 82.50 98 ILE A N 1
ATOM 728 C CA . ILE A 1 98 ? -16.519 13.541 5.618 1.00 82.50 98 ILE A CA 1
ATOM 729 C C . ILE A 1 98 ? -17.529 12.401 5.616 1.00 82.50 98 ILE A C 1
ATOM 731 O O . ILE A 1 98 ? -17.728 11.747 6.644 1.00 82.50 98 ILE A O 1
ATOM 735 N N . ASP A 1 99 ? -18.114 12.115 4.453 1.00 87.62 99 ASP A N 1
ATOM 736 C CA . ASP A 1 99 ? -18.773 10.832 4.251 1.00 87.62 99 ASP A CA 1
ATOM 737 C C . ASP A 1 99 ? -17.704 9.731 4.197 1.00 87.62 99 ASP A C 1
ATOM 739 O O . ASP A 1 99 ? -16.965 9.566 3.224 1.00 87.62 99 ASP A O 1
ATOM 743 N N . VAL A 1 100 ? -17.595 8.995 5.302 1.00 87.00 100 VAL A N 1
ATOM 744 C CA . VAL A 1 100 ? -16.608 7.928 5.476 1.00 87.00 100 VAL A CA 1
ATOM 745 C C . VAL A 1 100 ? -16.798 6.825 4.435 1.00 87.00 100 VAL A C 1
ATOM 747 O O . VAL A 1 100 ? -15.811 6.237 3.995 1.00 87.00 100 VAL A O 1
ATOM 750 N N . PHE A 1 101 ? -18.033 6.543 4.007 1.00 86.50 101 PHE A N 1
ATOM 751 C CA . PHE A 1 101 ? -18.281 5.521 2.991 1.00 86.50 101 PHE A CA 1
ATOM 752 C C . PHE A 1 101 ? -17.759 5.961 1.629 1.00 86.50 101 PHE A C 1
ATOM 754 O O . PHE A 1 101 ? -17.036 5.199 0.982 1.00 86.50 101 PHE A O 1
ATOM 761 N N . GLU A 1 102 ? -18.064 7.192 1.221 1.00 90.06 102 GLU A N 1
ATOM 762 C CA . GLU A 1 102 ? -17.563 7.752 -0.033 1.00 90.06 102 GLU A CA 1
ATOM 763 C C . GLU A 1 102 ? -16.029 7.807 -0.033 1.00 90.06 102 GLU A C 1
ATOM 765 O O . GLU A 1 102 ? -15.382 7.349 -0.978 1.00 90.06 102 GLU A O 1
ATOM 770 N N . ALA A 1 103 ? -15.424 8.251 1.072 1.00 88.88 103 ALA A N 1
ATOM 771 C CA . ALA A 1 103 ? -13.974 8.323 1.212 1.00 88.88 103 ALA A CA 1
ATOM 772 C C . ALA A 1 103 ? -13.285 6.946 1.113 1.00 88.88 103 ALA A C 1
ATOM 774 O O . ALA A 1 103 ? -12.199 6.842 0.527 1.00 88.88 103 ALA A O 1
ATOM 775 N N . ILE A 1 104 ? -13.910 5.881 1.636 1.00 89.81 104 ILE A N 1
ATOM 776 C CA . ILE A 1 104 ? -13.431 4.497 1.479 1.00 89.81 104 ILE A CA 1
ATOM 777 C C . ILE A 1 104 ? -13.489 4.071 0.013 1.00 89.81 104 ILE A C 1
ATOM 779 O O . ILE A 1 104 ? -12.507 3.529 -0.495 1.00 89.81 104 ILE A O 1
ATOM 783 N N . VAL A 1 105 ? -14.611 4.314 -0.670 1.00 91.81 105 VAL A N 1
ATOM 784 C CA . VAL A 1 105 ? -14.800 3.918 -2.075 1.00 91.81 105 VAL A CA 1
ATOM 785 C C . VAL A 1 105 ? -13.789 4.620 -2.978 1.00 91.81 105 VAL A C 1
ATOM 787 O O . VAL A 1 105 ? -13.125 3.960 -3.779 1.00 91.81 105 VAL A O 1
ATOM 790 N N . VAL A 1 106 ? -13.618 5.934 -2.811 1.00 93.94 106 VAL A N 1
ATOM 791 C CA . VAL A 1 106 ? -12.643 6.725 -3.574 1.00 93.94 106 VAL A CA 1
ATOM 792 C C . VAL A 1 106 ? -11.225 6.211 -3.329 1.00 93.94 106 VAL A C 1
ATOM 794 O O . VAL A 1 106 ? -10.514 5.896 -4.282 1.00 93.94 106 VAL A O 1
ATOM 797 N N . SER A 1 107 ? -10.836 6.025 -2.064 1.00 92.94 107 SER A N 1
ATOM 798 C CA . SER A 1 107 ? -9.487 5.548 -1.724 1.00 92.94 107 SER A CA 1
ATOM 799 C C . SER A 1 107 ? -9.228 4.121 -2.228 1.00 92.94 107 SER A C 1
ATOM 801 O O . SER A 1 107 ? -8.112 3.802 -2.633 1.00 92.94 107 SER A O 1
ATOM 803 N N . HIS A 1 108 ? -10.245 3.248 -2.235 1.00 92.94 108 HIS A N 1
ATOM 804 C CA . HIS A 1 108 ? -10.128 1.883 -2.766 1.00 92.94 108 HIS A CA 1
ATOM 805 C C . HIS A 1 108 ? -9.989 1.863 -4.288 1.00 92.94 108 HIS A C 1
ATOM 807 O O . HIS A 1 108 ? -9.201 1.081 -4.822 1.00 92.94 108 HIS A O 1
ATOM 813 N N . LYS A 1 109 ? -10.704 2.748 -4.988 1.00 94.81 109 LYS A N 1
ATOM 814 C CA . LYS A 1 109 ? -10.555 2.919 -6.434 1.00 94.81 109 LYS A CA 1
ATOM 815 C C . LYS A 1 109 ? -9.149 3.407 -6.787 1.00 94.81 109 LYS A C 1
ATOM 817 O O . LYS A 1 109 ? -8.492 2.794 -7.625 1.00 94.81 109 LYS A O 1
ATOM 822 N N . GLU A 1 110 ? -8.655 4.429 -6.091 1.00 94.25 110 GLU A N 1
ATOM 823 C CA . GLU A 1 110 ? -7.282 4.920 -6.267 1.00 94.25 110 GLU A CA 1
ATOM 824 C C . GLU A 1 110 ? -6.239 3.836 -5.964 1.00 94.25 110 GLU A C 1
ATOM 826 O O . GLU A 1 110 ? -5.224 3.736 -6.659 1.00 94.25 110 GLU A O 1
ATOM 831 N N . LEU A 1 111 ? -6.480 2.992 -4.953 1.00 93.06 111 LEU A N 1
ATOM 832 C CA . LEU A 1 111 ? -5.593 1.877 -4.625 1.00 93.06 111 LEU A CA 1
ATOM 833 C C . LEU A 1 111 ? -5.521 0.880 -5.786 1.00 93.06 111 LEU A C 1
ATOM 835 O O . LEU A 1 111 ? -4.419 0.516 -6.191 1.00 93.06 111 LEU A O 1
ATOM 839 N N . LYS A 1 112 ? -6.665 0.488 -6.358 1.00 93.56 112 LYS A N 1
ATOM 840 C CA . LYS A 1 112 ? -6.723 -0.408 -7.526 1.00 93.56 112 LYS A CA 1
ATOM 841 C C . LYS A 1 112 ? -5.973 0.158 -8.726 1.00 93.56 112 LYS A C 1
ATOM 843 O O . LYS A 1 112 ? -5.148 -0.533 -9.316 1.00 93.56 112 LYS A O 1
ATOM 848 N N . GLU A 1 113 ? -6.208 1.424 -9.057 1.00 94.75 113 GLU A N 1
ATOM 849 C CA . GLU A 1 113 ? -5.518 2.093 -10.166 1.00 94.75 113 GLU A CA 1
ATOM 850 C C . GLU A 1 113 ? -3.998 2.151 -9.939 1.00 94.75 113 GLU A C 1
ATOM 852 O O . GLU A 1 113 ? -3.206 1.914 -10.857 1.00 94.75 113 GLU A O 1
ATOM 857 N N . THR A 1 114 ? -3.575 2.403 -8.697 1.00 93.88 114 THR A N 1
ATOM 858 C CA . THR A 1 114 ? -2.154 2.438 -8.326 1.00 93.88 114 THR A CA 1
ATOM 859 C C . THR A 1 114 ? -1.516 1.046 -8.426 1.00 93.88 114 THR A C 1
ATOM 861 O O . THR A 1 114 ? -0.418 0.929 -8.969 1.00 93.88 114 THR A O 1
ATOM 864 N N . VAL A 1 115 ? -2.210 -0.011 -7.984 1.00 93.25 115 VAL A N 1
ATOM 865 C CA . VAL A 1 115 ? -1.761 -1.412 -8.111 1.00 93.25 115 VAL A CA 1
ATOM 866 C C . VAL A 1 115 ? -1.625 -1.816 -9.580 1.00 93.25 115 VAL A C 1
ATOM 868 O O . VAL A 1 115 ? -0.594 -2.363 -9.969 1.00 93.25 115 VAL A O 1
ATOM 871 N N . ALA A 1 116 ? -2.609 -1.491 -10.421 1.00 93.06 116 ALA A N 1
ATOM 872 C CA . ALA A 1 116 ? -2.553 -1.784 -11.852 1.00 93.06 116 ALA A CA 1
ATOM 873 C C . ALA A 1 116 ? -1.376 -1.066 -12.538 1.00 93.06 116 ALA A C 1
ATOM 875 O O . ALA A 1 116 ? -0.648 -1.660 -13.336 1.00 93.06 116 ALA A O 1
ATOM 876 N N . THR A 1 117 ? -1.142 0.202 -12.183 1.00 93.12 117 THR A N 1
ATOM 877 C CA . THR A 1 117 ? -0.009 0.985 -12.699 1.00 93.12 117 THR A CA 1
ATOM 878 C C . THR A 1 117 ? 1.326 0.386 -12.259 1.00 93.12 117 THR A C 1
ATOM 880 O O . THR A 1 117 ? 2.238 0.238 -13.070 1.00 93.12 117 THR A O 1
ATOM 883 N N . TYR A 1 118 ? 1.434 -0.016 -10.993 1.00 92.44 118 TYR A N 1
ATOM 884 C CA . TYR A 1 118 ? 2.616 -0.683 -10.454 1.00 92.44 118 TYR A CA 1
ATOM 885 C C . TYR A 1 118 ? 2.899 -2.019 -11.157 1.00 92.44 118 TYR A C 1
ATOM 887 O O . TYR A 1 118 ? 4.038 -2.291 -11.543 1.00 92.44 118 TYR A O 1
ATOM 895 N N . ALA A 1 119 ? 1.869 -2.839 -11.379 1.00 90.38 119 ALA A N 1
ATOM 896 C CA . ALA A 1 119 ? 1.993 -4.111 -12.086 1.00 90.38 119 ALA A CA 1
ATOM 897 C C . ALA A 1 119 ? 2.472 -3.914 -13.534 1.00 90.38 119 ALA A C 1
ATOM 899 O O . ALA A 1 119 ? 3.347 -4.638 -14.005 1.00 90.38 119 ALA A O 1
ATOM 900 N N . LYS A 1 120 ? 1.956 -2.892 -14.226 1.00 92.00 120 LYS A N 1
ATOM 901 C CA . LYS A 1 120 ? 2.385 -2.553 -15.588 1.00 92.00 120 LYS A CA 1
ATOM 902 C C . LYS A 1 120 ? 3.850 -2.111 -15.643 1.00 92.00 120 LYS A C 1
ATOM 904 O O . LYS A 1 120 ? 4.608 -2.621 -16.462 1.00 92.00 120 LYS A O 1
ATOM 909 N N . GLU A 1 121 ? 4.252 -1.187 -14.773 1.00 90.62 121 GLU A N 1
ATOM 910 C CA . GLU A 1 121 ? 5.623 -0.654 -14.731 1.00 90.62 121 GLU A CA 1
ATOM 911 C C . GLU A 1 121 ? 6.644 -1.723 -14.321 1.00 90.62 121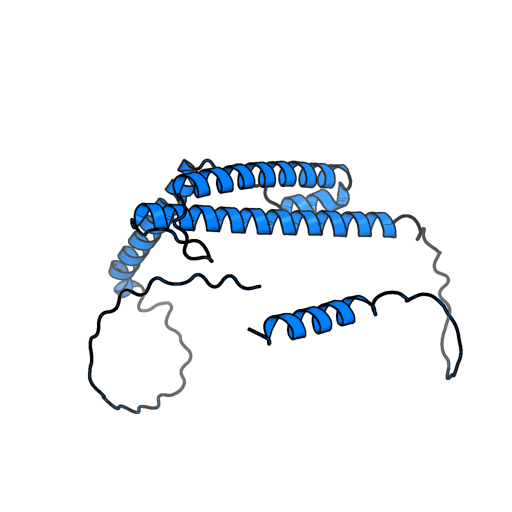 GLU A C 1
ATOM 913 O O . GLU A 1 121 ? 7.727 -1.803 -14.900 1.00 90.62 121 GLU A O 1
ATOM 918 N N . SER A 1 122 ? 6.296 -2.580 -13.356 1.00 89.69 122 SER A N 1
ATOM 919 C CA . SER A 1 122 ? 7.162 -3.685 -12.925 1.00 89.69 122 SER A CA 1
ATOM 920 C C . SER A 1 122 ? 7.314 -4.753 -14.008 1.00 89.69 122 SER A C 1
ATOM 922 O O . SER A 1 122 ? 8.429 -5.217 -14.246 1.00 89.69 122 SER A O 1
ATOM 924 N N . ALA A 1 123 ? 6.234 -5.092 -14.722 1.00 89.00 123 ALA A N 1
ATOM 925 C CA . ALA A 1 123 ? 6.302 -5.993 -15.868 1.00 89.00 123 ALA A CA 1
ATOM 926 C C . ALA A 1 123 ? 7.180 -5.415 -16.988 1.00 89.00 123 ALA A C 1
ATOM 928 O O . ALA A 1 123 ? 8.047 -6.113 -17.509 1.00 89.00 123 ALA A O 1
ATOM 929 N N . GLU A 1 124 ? 7.013 -4.135 -17.333 1.00 89.94 124 GLU A N 1
ATOM 930 C CA . GLU A 1 124 ? 7.824 -3.495 -18.373 1.00 89.94 124 GLU A CA 1
ATOM 931 C C . GLU A 1 124 ? 9.314 -3.460 -18.002 1.00 89.94 124 GLU A C 1
ATOM 933 O O . GLU A 1 124 ? 10.163 -3.775 -18.835 1.00 89.94 124 GLU A O 1
ATOM 938 N N . LEU A 1 125 ? 9.638 -3.140 -16.745 1.00 88.38 125 LEU A N 1
ATOM 939 C CA . LEU A 1 125 ? 11.009 -3.181 -16.234 1.00 88.38 125 LEU A CA 1
ATOM 940 C C . LEU A 1 125 ? 11.620 -4.583 -16.323 1.00 88.38 125 LEU A C 1
ATOM 942 O O . LEU A 1 125 ? 12.769 -4.711 -16.745 1.00 88.38 125 LEU A O 1
ATOM 946 N N . LYS A 1 126 ? 10.854 -5.624 -15.974 1.00 86.56 126 LYS A N 1
ATOM 947 C CA . LYS A 1 126 ? 11.306 -7.018 -16.048 1.00 86.56 126 LYS A CA 1
ATOM 948 C C . LYS A 1 126 ? 11.678 -7.428 -17.477 1.00 86.56 126 LYS A C 1
ATOM 950 O O . LYS A 1 126 ? 12.698 -8.080 -17.664 1.00 86.56 126 LYS A O 1
ATOM 955 N N . TYR A 1 127 ? 10.883 -7.037 -18.477 1.00 87.75 127 TYR A N 1
ATOM 956 C CA . TYR A 1 127 ? 11.161 -7.383 -19.878 1.00 87.75 127 TYR A CA 1
ATOM 957 C C . TYR A 1 127 ? 12.253 -6.521 -20.515 1.00 87.75 127 TYR A C 1
ATOM 959 O O . TYR A 1 127 ? 13.027 -7.028 -21.322 1.00 87.75 127 TYR A O 1
ATOM 967 N N . ARG A 1 128 ? 12.333 -5.230 -20.169 1.00 87.88 128 ARG A N 1
ATOM 968 C CA . ARG A 1 128 ? 13.356 -4.328 -20.723 1.00 87.88 128 ARG A CA 1
ATOM 969 C C . ARG A 1 128 ? 14.749 -4.569 -20.144 1.00 87.88 128 ARG A C 1
ATOM 971 O O . ARG A 1 128 ? 15.729 -4.333 -20.838 1.00 87.88 128 ARG A O 1
ATOM 978 N N . TYR A 1 129 ? 14.838 -5.015 -18.891 1.00 87.12 129 TYR A N 1
ATOM 979 C CA . TYR A 1 129 ? 16.101 -5.188 -18.170 1.00 87.12 129 TYR A CA 1
ATOM 980 C C . TYR A 1 129 ? 16.182 -6.593 -17.550 1.00 87.12 129 TYR A C 1
ATOM 982 O O . TYR A 1 129 ? 16.142 -6.713 -16.322 1.00 87.12 129 TYR A O 1
ATOM 990 N N . PRO A 1 130 ? 16.294 -7.662 -18.362 1.00 83.62 130 PRO A N 1
ATOM 991 C CA . PRO A 1 130 ? 16.244 -9.040 -17.870 1.00 83.62 130 PRO A CA 1
ATOM 992 C C . PRO A 1 130 ? 17.353 -9.345 -16.855 1.00 83.62 130 PRO A C 1
ATOM 994 O O . PRO A 1 130 ? 17.081 -9.970 -15.834 1.00 83.62 130 PRO A O 1
ATOM 997 N N . GLU A 1 131 ? 18.564 -8.813 -17.055 1.00 84.50 131 GLU A N 1
ATOM 998 C CA . GLU A 1 131 ? 19.693 -8.987 -16.124 1.00 84.50 131 GLU A CA 1
ATOM 999 C C . GLU A 1 131 ? 19.420 -8.395 -14.733 1.00 84.50 131 GLU A C 1
ATOM 1001 O O . GLU A 1 131 ? 19.855 -8.924 -13.714 1.00 84.50 131 GLU A O 1
ATOM 1006 N N . LYS A 1 132 ? 18.644 -7.306 -14.674 1.00 81.38 132 LYS A N 1
ATOM 1007 C CA . LYS A 1 132 ? 18.219 -6.667 -13.418 1.00 81.38 132 LYS A CA 1
ATOM 1008 C C . LYS A 1 132 ? 16.881 -7.226 -12.912 1.00 81.38 132 LYS A C 1
ATOM 1010 O O . LYS A 1 132 ? 16.451 -6.886 -11.809 1.00 81.38 132 LYS A O 1
ATOM 1015 N N . GLY A 1 133 ? 16.226 -8.086 -13.694 1.00 73.06 133 GLY A N 1
ATOM 1016 C CA . GLY A 1 133 ? 14.910 -8.658 -13.423 1.00 73.06 133 GLY A CA 1
ATOM 1017 C C . GLY A 1 133 ? 14.889 -9.561 -12.193 1.00 73.06 133 GLY A C 1
ATOM 1018 O O . GLY A 1 133 ? 13.979 -9.447 -11.377 1.00 73.06 133 GLY A O 1
ATOM 1019 N N . GLU A 1 134 ? 15.921 -10.381 -11.985 1.00 75.00 134 GLU A N 1
ATOM 1020 C CA . GLU A 1 134 ? 16.008 -11.245 -10.796 1.00 75.00 134 GLU A CA 1
ATOM 1021 C C . GLU A 1 134 ? 16.099 -10.443 -9.490 1.00 75.00 134 GLU A C 1
ATOM 1023 O O . GLU A 1 134 ? 15.539 -10.824 -8.459 1.00 75.00 134 GLU A O 1
ATOM 1028 N N . VAL A 1 135 ? 16.789 -9.299 -9.525 1.00 78.06 135 VAL A N 1
ATOM 1029 C CA . VAL A 1 135 ? 16.874 -8.381 -8.381 1.00 78.06 135 VAL A CA 1
ATOM 1030 C C . VAL A 1 135 ? 15.516 -7.724 -8.128 1.00 78.06 135 VAL A C 1
ATOM 1032 O O . VAL A 1 135 ? 15.116 -7.560 -6.974 1.00 78.06 135 VAL A O 1
ATOM 1035 N N . LEU A 1 136 ? 14.784 -7.387 -9.196 1.00 74.94 136 LEU A N 1
ATOM 1036 C CA . LEU A 1 136 ? 13.434 -6.838 -9.098 1.00 74.94 136 LEU A CA 1
ATOM 1037 C C . LEU A 1 136 ? 12.451 -7.848 -8.501 1.00 74.94 136 LEU A C 1
ATOM 1039 O O . LEU A 1 136 ? 11.708 -7.469 -7.607 1.00 74.94 136 LEU A O 1
ATOM 1043 N N . GLU A 1 137 ? 12.471 -9.116 -8.912 1.00 77.56 137 GLU A N 1
ATOM 1044 C CA . GLU A 1 137 ? 11.573 -10.145 -8.361 1.00 77.56 137 GLU A CA 1
ATOM 1045 C C . GLU A 1 137 ? 11.794 -10.387 -6.866 1.00 77.56 137 GLU A C 1
ATOM 1047 O O . GLU A 1 137 ? 10.838 -10.581 -6.115 1.00 77.56 137 GLU A O 1
ATOM 1052 N N . LYS A 1 138 ? 13.052 -10.327 -6.414 1.00 78.88 138 LYS A N 1
ATOM 1053 C CA . LYS A 1 138 ? 13.392 -10.439 -4.988 1.00 78.88 138 LYS A CA 1
ATOM 1054 C C . LYS A 1 138 ? 12.917 -9.229 -4.188 1.00 78.88 138 LYS A C 1
ATOM 1056 O O . LYS A 1 138 ? 12.484 -9.379 -3.048 1.00 78.88 138 LYS A O 1
ATOM 1061 N N . LYS A 1 139 ? 13.036 -8.027 -4.757 1.00 77.44 139 LYS A N 1
ATOM 1062 C CA . LYS A 1 139 ? 12.734 -6.770 -4.059 1.00 77.44 139 LYS A CA 1
ATOM 1063 C C . LYS A 1 139 ? 11.247 -6.419 -4.084 1.00 77.44 139 LYS A C 1
ATOM 1065 O O . LYS A 1 139 ? 10.734 -5.855 -3.122 1.00 77.44 139 LYS A O 1
ATOM 1070 N N . TYR A 1 140 ? 10.567 -6.749 -5.172 1.00 75.12 140 TYR A N 1
ATOM 1071 C CA . TYR A 1 140 ? 9.205 -6.334 -5.458 1.00 75.12 140 TYR A CA 1
ATOM 1072 C C . TYR A 1 140 ? 8.316 -7.564 -5.595 1.00 75.12 140 TYR A C 1
ATOM 1074 O O . TYR A 1 140 ? 8.177 -8.162 -6.660 1.00 75.12 140 TYR A O 1
ATOM 1082 N N . ILE A 1 141 ? 7.694 -7.939 -4.479 1.00 73.31 141 ILE A N 1
ATOM 1083 C CA . ILE A 1 141 ? 6.683 -8.992 -4.470 1.00 73.31 141 ILE A CA 1
ATOM 1084 C C . ILE A 1 141 ? 5.449 -8.462 -5.214 1.00 73.31 141 ILE A C 1
ATOM 1086 O O . ILE A 1 141 ? 5.017 -7.341 -4.926 1.00 73.31 141 ILE A O 1
ATOM 1090 N N . PRO A 1 142 ? 4.840 -9.243 -6.127 1.00 71.38 142 PRO A N 1
ATOM 1091 C CA . PRO A 1 142 ? 3.607 -8.851 -6.794 1.00 71.38 142 PRO A CA 1
ATOM 1092 C C . PRO A 1 142 ? 2.521 -8.523 -5.766 1.00 71.38 142 PRO A C 1
ATOM 1094 O O . PRO A 1 142 ? 1.967 -9.406 -5.104 1.00 71.38 142 PRO A O 1
ATOM 1097 N N . LEU A 1 143 ? 2.220 -7.234 -5.625 1.00 76.38 143 LEU A N 1
ATOM 1098 C CA . LEU A 1 143 ? 1.134 -6.756 -4.785 1.00 76.38 143 LEU A CA 1
ATOM 1099 C C . LEU A 1 143 ? -0.178 -7.086 -5.492 1.00 76.38 143 LEU A C 1
ATOM 1101 O O . LEU A 1 143 ? -0.472 -6.567 -6.566 1.00 76.38 143 LEU A O 1
ATOM 1105 N N . ARG A 1 144 ? -0.946 -8.006 -4.905 1.00 79.31 144 ARG A N 1
ATOM 1106 C CA . ARG A 1 144 ? -2.266 -8.377 -5.420 1.00 79.31 144 ARG A CA 1
ATOM 1107 C C . ARG A 1 144 ? -3.288 -7.322 -5.031 1.00 79.31 144 ARG A C 1
ATOM 1109 O O . ARG A 1 144 ? -3.235 -6.777 -3.929 1.00 79.31 144 ARG A O 1
ATOM 1116 N N . GLU A 1 145 ? -4.255 -7.095 -5.913 1.00 83.00 145 GLU A N 1
ATOM 1117 C CA . GLU A 1 145 ? -5.434 -6.307 -5.578 1.00 83.00 145 GLU A CA 1
ATOM 1118 C C . GLU A 1 145 ? -6.158 -6.945 -4.388 1.00 83.00 145 GLU A C 1
ATOM 1120 O O . GLU A 1 145 ? -6.559 -8.108 -4.434 1.00 83.00 145 GLU A O 1
ATOM 1125 N N . GLN A 1 146 ? -6.308 -6.184 -3.306 1.00 84.88 146 GLN A N 1
ATOM 1126 C CA . GLN A 1 146 ? -7.038 -6.627 -2.126 1.00 84.88 146 GLN A CA 1
ATOM 1127 C C . GLN A 1 146 ? -8.486 -6.138 -2.208 1.00 84.88 146 GLN A C 1
ATOM 1129 O O . GLN A 1 146 ? -8.756 -4.960 -2.482 1.00 84.88 146 GLN A O 1
ATOM 1134 N N . SER A 1 147 ? -9.439 -7.035 -1.950 1.00 86.44 147 SER A N 1
ATOM 1135 C CA . SER A 1 147 ? -10.836 -6.632 -1.789 1.00 86.44 147 SER A CA 1
ATOM 1136 C C . SER A 1 147 ? -11.015 -5.852 -0.483 1.00 86.44 147 SER A C 1
ATOM 1138 O O . SER A 1 147 ? -10.248 -6.015 0.469 1.00 86.44 147 SER A O 1
ATOM 1140 N N . LEU A 1 148 ? -12.043 -5.002 -0.419 1.00 85.69 148 LEU A N 1
ATOM 1141 C CA . LEU A 1 148 ? -12.333 -4.237 0.796 1.00 85.69 148 LEU A CA 1
ATOM 1142 C C . LEU A 1 148 ? -12.623 -5.164 1.989 1.00 85.69 148 LEU A C 1
ATOM 1144 O O . LEU A 1 148 ? -12.133 -4.928 3.090 1.00 85.69 148 LEU A O 1
ATOM 1148 N N . GLU A 1 149 ? -13.342 -6.262 1.743 1.00 83.50 149 GLU A N 1
ATOM 1149 C CA . GLU A 1 149 ? -13.612 -7.303 2.738 1.00 83.50 149 GLU A CA 1
ATOM 1150 C C . GLU A 1 149 ? -12.321 -7.951 3.252 1.00 83.50 149 GLU A C 1
ATOM 1152 O O . GLU A 1 149 ? -12.171 -8.188 4.448 1.00 83.50 149 GLU A O 1
ATOM 1157 N N . GLN A 1 150 ? -11.346 -8.192 2.372 1.00 83.81 150 GLN A N 1
ATOM 1158 C CA . GLN A 1 150 ? -10.058 -8.751 2.769 1.00 83.81 150 GLN A CA 1
ATOM 1159 C C . GLN A 1 150 ? -9.261 -7.777 3.644 1.00 83.81 150 GLN A C 1
ATOM 1161 O O . GLN A 1 150 ? -8.663 -8.209 4.630 1.00 83.81 150 GLN A O 1
ATOM 1166 N N . ILE A 1 151 ? -9.279 -6.479 3.320 1.00 84.25 151 ILE A N 1
ATOM 1167 C CA . ILE A 1 151 ? -8.649 -5.437 4.145 1.00 84.25 151 ILE A CA 1
ATOM 1168 C C . ILE A 1 151 ? -9.314 -5.399 5.526 1.00 84.25 151 ILE A C 1
ATOM 1170 O O . ILE A 1 151 ? -8.626 -5.406 6.546 1.00 84.25 151 ILE A O 1
ATOM 1174 N N . GLU A 1 152 ? -10.645 -5.428 5.576 1.00 83.69 152 GLU A N 1
ATOM 1175 C CA . GLU A 1 152 ? -11.391 -5.423 6.833 1.00 83.69 152 GLU A CA 1
ATOM 1176 C C . GLU A 1 152 ? -11.147 -6.690 7.671 1.00 83.69 152 GLU A C 1
ATOM 1178 O O . GLU A 1 152 ? -10.941 -6.603 8.886 1.00 83.69 152 GLU A O 1
ATOM 1183 N N . LYS A 1 153 ? -11.106 -7.863 7.032 1.00 84.81 153 LYS A N 1
ATOM 1184 C CA . LYS A 1 153 ? -10.805 -9.140 7.684 1.00 84.81 153 LYS A CA 1
ATOM 1185 C C . LYS A 1 153 ? -9.391 -9.163 8.256 1.00 84.81 153 LYS A C 1
ATOM 1187 O O . LYS A 1 153 ? -9.210 -9.625 9.378 1.00 84.81 153 LYS A O 1
ATOM 1192 N N . GLN A 1 154 ? -8.402 -8.639 7.528 1.00 83.62 154 GLN A N 1
ATOM 1193 C CA . GLN A 1 154 ? -7.028 -8.515 8.027 1.00 83.62 154 GLN A CA 1
ATOM 1194 C C . GLN A 1 154 ? -6.967 -7.660 9.298 1.00 83.62 154 GLN A C 1
ATOM 1196 O O . GLN A 1 154 ? -6.343 -8.068 10.272 1.00 83.62 154 GLN A O 1
ATOM 1201 N N . MET A 1 155 ? -7.686 -6.533 9.336 1.00 80.56 155 MET A N 1
ATOM 1202 C CA . MET A 1 155 ? -7.775 -5.715 10.553 1.00 80.56 155 MET A CA 1
ATOM 1203 C C . MET A 1 155 ? -8.422 -6.467 11.726 1.00 80.56 155 MET A C 1
ATOM 1205 O O . MET A 1 155 ? -8.005 -6.306 12.872 1.00 80.56 155 MET A O 1
ATOM 1209 N N . GLY A 1 156 ? -9.439 -7.292 11.454 1.00 81.31 156 GLY A N 1
ATOM 1210 C CA . GLY A 1 156 ? -10.063 -8.149 12.465 1.00 81.31 156 GLY A CA 1
ATOM 1211 C C . GLY A 1 156 ? -9.097 -9.195 13.029 1.00 81.31 156 GLY A C 1
ATOM 1212 O O . GLY A 1 156 ? -8.981 -9.330 14.249 1.00 81.31 156 GLY A O 1
ATOM 1213 N N . LEU A 1 157 ? -8.357 -9.874 12.148 1.00 80.44 157 LEU A N 1
ATOM 1214 C CA . LEU A 1 157 ? -7.373 -10.898 12.508 1.00 80.44 157 LEU A CA 1
ATOM 1215 C C . LEU A 1 157 ? -6.220 -10.335 13.345 1.00 80.44 157 LEU A C 1
ATOM 1217 O O . LEU A 1 157 ? -5.843 -10.956 14.335 1.00 80.44 157 LEU A O 1
ATOM 1221 N N . ASP A 1 158 ? -5.697 -9.152 13.017 1.00 80.06 158 ASP A N 1
ATOM 1222 C CA . ASP A 1 158 ? -4.646 -8.503 13.817 1.00 80.06 158 ASP A CA 1
ATOM 1223 C C . ASP A 1 158 ? -5.129 -8.212 15.250 1.00 80.06 158 ASP A C 1
ATOM 1225 O O . ASP A 1 158 ? -4.402 -8.406 16.235 1.00 80.06 158 ASP A O 1
ATOM 1229 N N . GLY A 1 159 ? -6.394 -7.802 15.390 1.00 76.75 159 GLY A N 1
ATOM 1230 C CA . GLY A 1 159 ? -7.043 -7.618 16.686 1.00 76.75 159 GLY A CA 1
ATOM 1231 C C . GLY A 1 159 ? -7.192 -8.928 17.466 1.00 76.75 159 GLY A C 1
ATOM 1232 O O . GLY A 1 159 ? -6.914 -8.973 18.670 1.00 76.75 159 GLY A O 1
ATOM 1233 N N . GLU A 1 160 ? -7.595 -10.008 16.798 1.00 81.31 160 GLU A N 1
ATOM 1234 C CA . GLU A 1 160 ? -7.700 -11.347 17.388 1.00 81.31 160 GLU A CA 1
ATOM 1235 C C . GLU A 1 160 ? -6.339 -11.904 17.809 1.00 81.31 160 GLU A C 1
ATOM 1237 O O . GLU A 1 160 ? -6.201 -12.386 18.937 1.00 81.31 160 GLU A O 1
ATOM 1242 N N . LEU A 1 161 ? -5.316 -11.758 16.966 1.00 88.31 161 LEU A N 1
ATOM 1243 C CA . LEU A 1 161 ? -3.947 -12.177 17.249 1.00 88.31 161 LEU A CA 1
ATOM 1244 C C . LEU A 1 161 ? -3.379 -11.419 18.450 1.00 88.31 161 LEU A C 1
ATOM 1246 O O . LEU A 1 161 ? -2.794 -12.023 19.347 1.00 88.31 161 LEU A O 1
ATOM 1250 N N . THR A 1 162 ? -3.619 -10.109 18.530 1.00 83.94 162 THR A N 1
ATOM 1251 C CA . THR A 1 162 ? -3.206 -9.290 19.677 1.00 83.94 162 THR A CA 1
ATOM 1252 C C . THR A 1 162 ? -3.885 -9.751 20.969 1.00 83.94 162 THR A C 1
ATOM 1254 O O . THR A 1 162 ? -3.247 -9.837 22.022 1.00 83.94 162 THR A O 1
ATOM 1257 N N . ARG A 1 163 ? -5.182 -10.082 20.917 1.00 86.31 163 ARG A N 1
ATOM 1258 C CA . ARG A 1 163 ? -5.920 -10.630 22.068 1.00 86.31 163 ARG A CA 1
ATOM 1259 C C . ARG A 1 163 ? -5.398 -12.009 22.466 1.00 86.31 163 ARG A C 1
ATOM 1261 O O . ARG A 1 163 ? -5.286 -12.284 23.659 1.00 86.31 163 ARG A O 1
ATOM 1268 N N . LEU A 1 164 ? -5.081 -12.861 21.494 1.00 90.19 164 LEU A N 1
ATOM 1269 C CA . LEU A 1 164 ? -4.514 -14.184 21.728 1.00 90.19 164 LEU A CA 1
ATOM 1270 C C . LEU A 1 164 ? -3.124 -14.085 22.360 1.00 90.19 164 LEU A C 1
ATOM 1272 O O . LEU A 1 164 ? -2.897 -14.712 23.389 1.00 90.19 164 LEU A O 1
ATOM 1276 N N . LYS A 1 165 ? -2.244 -13.234 21.821 1.00 91.00 165 LYS A N 1
ATOM 1277 C CA . LYS A 1 165 ? -0.917 -12.956 22.382 1.00 91.00 165 LYS A CA 1
ATOM 1278 C C . LYS A 1 165 ? -1.015 -12.531 23.847 1.00 91.00 165 LYS A C 1
ATOM 1280 O O . LYS A 1 165 ? -0.416 -13.167 24.700 1.00 91.00 165 LYS A O 1
ATOM 1285 N N . LYS A 1 166 ? -1.891 -11.572 24.172 1.00 90.19 166 LYS A N 1
ATOM 1286 C CA . LYS A 1 166 ? -2.142 -11.157 25.568 1.00 90.19 166 LYS A CA 1
ATOM 1287 C C . LYS A 1 166 ? -2.613 -12.307 26.468 1.00 90.19 166 LYS A C 1
ATOM 1289 O O . LYS A 1 166 ? -2.258 -12.349 27.644 1.00 90.19 166 LYS A O 1
ATOM 1294 N N . LYS A 1 167 ? -3.431 -13.235 25.952 1.00 92.19 167 LYS A N 1
ATOM 1295 C CA . LYS A 1 167 ? -3.868 -14.426 26.704 1.00 92.19 167 LYS A CA 1
ATOM 1296 C C . LYS A 1 167 ? -2.717 -15.406 26.933 1.00 92.19 167 LYS A C 1
ATOM 1298 O O . LYS A 1 167 ? -2.633 -15.956 28.026 1.00 92.19 167 LYS A O 1
ATOM 1303 N N . ILE A 1 168 ? -1.871 -15.620 25.926 1.00 92.75 168 ILE A N 1
ATOM 1304 C CA . ILE A 1 168 ? -0.676 -16.466 26.025 1.00 92.75 168 ILE A CA 1
ATOM 1305 C C . ILE A 1 168 ? 0.282 -15.856 27.044 1.00 92.75 168 ILE A C 1
ATOM 1307 O O . ILE A 1 168 ? 0.594 -16.516 28.027 1.00 92.75 168 ILE A O 1
ATOM 1311 N N . ASP A 1 169 ? 0.634 -14.581 26.895 1.00 89.88 169 ASP A N 1
ATOM 1312 C CA . ASP A 1 169 ? 1.523 -13.874 27.818 1.00 89.88 169 ASP A CA 1
ATOM 1313 C C . ASP A 1 169 ? 0.996 -13.960 29.257 1.00 89.88 169 ASP A C 1
ATOM 1315 O O . ASP A 1 169 ? 1.745 -14.273 30.170 1.00 89.88 169 ASP A O 1
ATOM 1319 N N . LYS A 1 170 ? -0.315 -13.791 29.480 1.00 89.56 170 LYS A N 1
ATOM 1320 C CA . LYS A 1 170 ? -0.915 -13.917 30.819 1.00 89.56 170 LYS A CA 1
ATOM 1321 C C . LYS A 1 170 ? -0.861 -15.339 31.394 1.00 89.56 170 LYS A C 1
ATOM 1323 O O . LYS A 1 170 ? -0.750 -15.487 32.607 1.00 89.56 170 LYS A O 1
ATOM 1328 N N . LYS A 1 171 ? -1.022 -16.375 30.564 1.00 88.62 171 LYS A N 1
ATOM 1329 C CA . LYS A 1 171 ? -1.035 -17.781 31.013 1.00 88.62 171 LYS A CA 1
ATOM 1330 C C . LYS A 1 171 ? 0.365 -18.368 31.168 1.00 88.62 171 LYS A C 1
ATOM 1332 O O . LYS A 1 171 ? 0.561 -19.233 32.014 1.00 88.62 171 LYS A O 1
ATOM 1337 N N . TYR A 1 172 ? 1.306 -17.909 30.352 1.00 87.62 172 TYR A N 1
ATOM 1338 C CA . TYR A 1 172 ? 2.643 -18.476 30.240 1.00 87.62 172 TYR A CA 1
ATOM 1339 C C . TYR A 1 172 ? 3.746 -17.555 30.778 1.00 87.62 172 TYR A C 1
ATOM 1341 O O . TYR A 1 172 ? 4.887 -17.995 30.854 1.00 87.62 172 TYR A O 1
ATOM 1349 N N . SER A 1 173 ? 3.442 -16.333 31.240 1.00 80.19 173 SER A N 1
ATOM 1350 C CA . SER A 1 173 ? 4.430 -15.439 31.875 1.00 80.19 173 SER A CA 1
ATOM 1351 C C . SER A 1 173 ? 5.153 -16.083 33.059 1.00 80.19 173 SER A C 1
ATOM 1353 O O . SER A 1 173 ? 6.344 -15.852 33.234 1.00 80.19 173 SER A O 1
ATOM 1355 N N . ALA A 1 174 ? 4.465 -16.928 33.831 1.00 76.69 174 ALA A N 1
ATOM 1356 C CA . ALA A 1 174 ?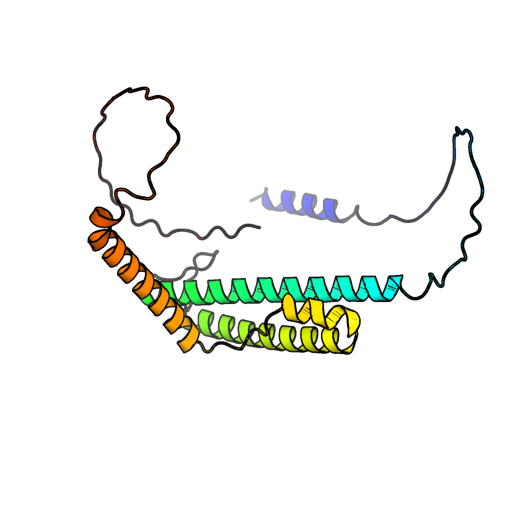 5.054 -17.672 34.945 1.00 76.69 174 ALA A CA 1
ATOM 1357 C C . ALA A 1 174 ? 5.983 -18.821 34.504 1.00 76.69 174 ALA A C 1
ATOM 1359 O O . ALA A 1 174 ? 6.824 -19.247 35.283 1.00 76.69 174 ALA A O 1
ATOM 1360 N N . PHE A 1 175 ? 5.847 -19.314 33.268 1.00 68.94 175 PHE A N 1
ATOM 1361 C CA . PHE A 1 175 ? 6.656 -20.410 32.717 1.00 68.94 175 PHE A CA 1
ATOM 1362 C C . PHE A 1 175 ? 7.848 -19.916 31.881 1.00 68.94 175 PHE A C 1
ATOM 1364 O O . PHE A 1 175 ? 8.783 -20.671 31.643 1.00 68.94 175 PHE A O 1
ATOM 1371 N N . VAL A 1 176 ? 7.827 -18.655 31.430 1.00 63.50 176 VAL A N 1
ATOM 1372 C CA . VAL A 1 176 ? 8.948 -18.013 30.710 1.00 63.50 176 VAL A CA 1
ATOM 1373 C C . VAL A 1 176 ? 10.020 -17.482 31.681 1.00 63.50 176 VAL A C 1
ATOM 1375 O O . VAL A 1 176 ? 11.142 -17.177 31.273 1.00 63.50 176 VAL A O 1
ATOM 1378 N N . GLY A 1 177 ? 9.722 -17.429 32.982 1.00 62.91 177 GLY A N 1
ATOM 1379 C CA . GLY A 1 177 ? 10.710 -17.174 34.025 1.00 62.91 177 GLY A CA 1
ATOM 1380 C C . GLY A 1 177 ? 11.538 -18.420 34.338 1.00 62.91 177 GLY A C 1
ATOM 1381 O O . GLY A 1 177 ? 11.140 -19.169 35.216 1.00 62.91 177 GLY A O 1
ATOM 1382 N N . ASP A 1 178 ? 12.630 -18.638 33.589 1.00 56.72 178 ASP A N 1
ATOM 1383 C CA . ASP A 1 178 ? 13.984 -18.896 34.148 1.00 56.72 178 ASP A CA 1
ATOM 1384 C C . ASP A 1 178 ? 15.079 -19.097 33.071 1.00 56.72 178 ASP A C 1
ATOM 1386 O O . ASP A 1 178 ? 16.262 -19.039 33.377 1.00 56.72 178 ASP A O 1
ATOM 1390 N N . GLN A 1 179 ? 14.746 -19.307 31.787 1.00 54.00 179 GLN A N 1
ATOM 1391 C CA . GLN A 1 179 ? 15.770 -19.667 30.775 1.00 54.00 179 GLN A CA 1
ATOM 1392 C C . GLN A 1 179 ? 16.193 -18.567 29.785 1.00 54.00 179 GLN A C 1
ATOM 1394 O O . GLN A 1 179 ? 17.035 -18.817 28.927 1.00 54.00 179 GLN A O 1
ATOM 1399 N N . LEU A 1 180 ? 15.684 -17.334 29.897 1.00 57.22 180 LEU A N 1
ATOM 1400 C CA . LEU A 1 180 ? 16.139 -16.207 29.052 1.00 57.22 180 LEU A CA 1
ATOM 1401 C C . LEU A 1 180 ? 16.475 -14.924 29.831 1.00 57.22 180 LEU A C 1
ATOM 1403 O O . LEU A 1 180 ? 16.852 -13.916 29.233 1.00 57.22 180 LEU A O 1
ATOM 1407 N N . ALA A 1 181 ? 16.401 -14.947 31.163 1.00 52.25 181 ALA A N 1
ATOM 1408 C CA . ALA A 1 181 ? 16.771 -13.814 32.003 1.00 52.25 181 ALA A CA 1
ATOM 1409 C C . ALA A 1 181 ? 18.265 -13.856 32.364 1.00 52.25 181 ALA A C 1
ATOM 1411 O O . ALA A 1 181 ? 18.641 -14.131 33.498 1.00 52.25 181 ALA A O 1
ATOM 1412 N N . ARG A 1 182 ? 19.134 -13.515 31.407 1.00 46.09 182 ARG A N 1
ATOM 1413 C CA . ARG A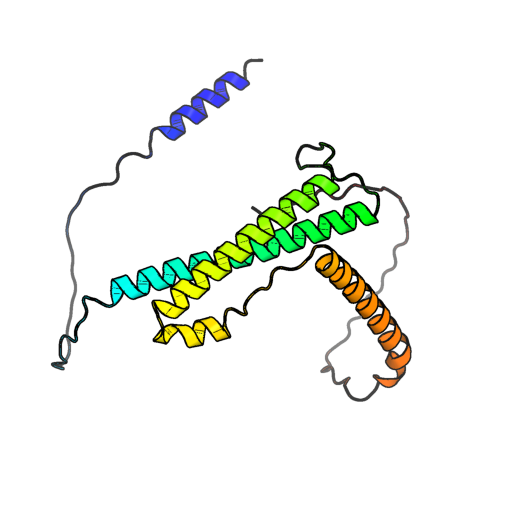 1 182 ? 20.451 -12.954 31.742 1.00 46.09 182 ARG A CA 1
ATOM 1414 C C . ARG A 1 182 ? 20.540 -11.510 31.245 1.00 46.09 182 ARG A C 1
ATOM 1416 O O . ARG A 1 182 ? 21.175 -11.258 30.226 1.00 46.09 182 ARG A O 1
ATOM 1423 N N . PRO A 1 183 ? 19.912 -10.543 31.937 1.00 48.88 183 PRO A N 1
ATOM 1424 C CA . PRO A 1 183 ? 20.347 -9.163 31.845 1.00 48.88 183 PRO A CA 1
ATOM 1425 C C . PRO A 1 183 ? 21.680 -9.040 32.590 1.00 48.88 183 PRO A C 1
ATOM 1427 O O . PRO A 1 183 ? 21.817 -9.439 33.747 1.00 48.88 183 PRO A O 1
ATOM 1430 N N . THR A 1 184 ? 22.689 -8.519 31.904 1.00 49.06 184 THR A N 1
ATOM 1431 C CA . THR A 1 184 ? 23.917 -8.039 32.527 1.00 49.06 184 THR A CA 1
ATOM 1432 C C . THR A 1 184 ? 23.565 -7.037 33.622 1.00 49.06 184 THR A C 1
ATOM 1434 O O . THR A 1 184 ? 23.012 -5.972 33.361 1.00 49.06 184 THR A O 1
ATOM 1437 N N . SER A 1 185 ? 23.880 -7.434 34.849 1.00 50.31 185 SER A N 1
ATOM 1438 C CA . SER A 1 185 ? 24.092 -6.592 36.021 1.00 50.31 185 SER A CA 1
ATOM 1439 C C . SER A 1 185 ? 24.799 -5.275 35.671 1.00 50.31 185 SER A C 1
ATOM 1441 O O . SER A 1 185 ? 25.907 -5.313 35.141 1.00 50.31 185 SER A O 1
ATOM 1443 N N . SER A 1 186 ? 24.197 -4.138 36.035 1.00 46.38 186 SER A N 1
ATOM 1444 C CA . SER A 1 186 ? 24.885 -3.123 36.847 1.00 46.38 186 SER A CA 1
ATOM 1445 C C . SER A 1 186 ? 23.914 -2.070 37.402 1.00 46.38 186 SER A C 1
ATOM 1447 O O . SER A 1 186 ? 23.318 -1.296 36.657 1.00 46.38 186 SER A O 1
ATOM 1449 N N . SER A 1 187 ? 23.863 -2.052 38.736 1.00 46.88 187 SER A N 1
ATOM 1450 C CA . SER A 1 187 ? 23.650 -0.923 39.655 1.00 46.88 187 SER A CA 1
ATOM 1451 C C . SER A 1 187 ? 22.312 -0.175 39.685 1.00 46.88 187 SER A C 1
ATOM 1453 O O . SER A 1 187 ? 21.982 0.662 38.849 1.00 46.88 187 SER A O 1
ATOM 1455 N N . GLU A 1 188 ? 21.638 -0.419 40.804 1.00 50.56 188 GLU A N 1
ATOM 1456 C CA . GLU A 1 188 ? 20.626 0.382 41.478 1.00 50.56 188 GLU A CA 1
ATOM 1457 C C . GLU A 1 188 ? 21.103 1.822 41.758 1.00 50.56 188 GLU A C 1
ATOM 1459 O O . GLU A 1 188 ? 22.232 2.042 42.189 1.00 50.56 188 GLU A O 1
ATOM 1464 N N . THR A 1 189 ? 20.209 2.809 41.651 1.00 36.88 189 THR A N 1
ATOM 1465 C CA . THR A 1 189 ? 20.091 3.851 42.686 1.00 36.88 189 THR A CA 1
ATOM 1466 C C . THR A 1 189 ? 18.629 4.250 42.848 1.00 36.88 189 THR A C 1
ATOM 1468 O O . THR A 1 189 ? 17.984 4.810 41.966 1.00 36.88 189 THR A O 1
ATOM 1471 N N . LYS A 1 190 ? 18.139 3.913 44.032 1.00 46.91 190 LYS A N 1
ATOM 1472 C CA . LYS A 1 190 ? 16.878 4.261 44.672 1.00 46.91 190 LYS A CA 1
ATOM 1473 C C . LYS A 1 190 ? 16.783 5.770 44.926 1.00 46.91 190 LYS A C 1
ATOM 1475 O O . LYS A 1 190 ? 17.580 6.269 45.709 1.00 46.91 190 LYS A O 1
ATOM 1480 N N . VAL A 1 191 ? 15.766 6.454 44.390 1.00 46.69 191 VAL A N 1
ATOM 1481 C CA . VAL A 1 191 ? 15.116 7.579 45.091 1.00 46.69 191 VAL A CA 1
ATOM 1482 C C . VAL A 1 191 ? 13.612 7.557 44.822 1.00 46.69 191 VAL A C 1
ATOM 1484 O O . VAL A 1 191 ? 13.130 7.682 43.701 1.00 46.69 191 VAL A O 1
ATOM 1487 N N . GLU A 1 192 ? 12.902 7.377 45.919 1.00 45.75 192 GLU A N 1
ATOM 1488 C CA . GLU A 1 192 ? 11.469 7.449 46.128 1.00 45.75 192 GLU A CA 1
ATOM 1489 C C . GLU A 1 192 ? 11.045 8.918 46.279 1.00 45.75 192 GLU A C 1
ATOM 1491 O O . GLU A 1 192 ? 11.663 9.655 47.042 1.00 45.75 192 GLU A O 1
ATOM 1496 N N . SER A 1 193 ? 9.985 9.359 45.595 1.00 48.44 193 SER A N 1
ATOM 1497 C CA . SER A 1 193 ? 9.051 10.326 46.188 1.00 48.44 193 SER A CA 1
ATOM 1498 C C . SER A 1 193 ? 7.705 10.376 45.461 1.00 48.44 193 SER A C 1
ATOM 1500 O O . SER A 1 193 ? 7.576 10.506 44.247 1.00 48.44 193 SER A O 1
ATOM 1502 N N . THR A 1 194 ? 6.696 10.238 46.302 1.00 47.94 194 THR A N 1
ATOM 1503 C CA . THR A 1 194 ? 5.251 10.233 46.117 1.00 47.94 194 THR A CA 1
ATOM 1504 C C . THR A 1 194 ? 4.704 11.636 45.848 1.00 47.94 194 THR A C 1
ATOM 1506 O O . THR A 1 194 ? 4.940 12.508 46.676 1.00 47.94 194 THR A O 1
ATOM 1509 N N . VAL A 1 195 ? 3.857 11.848 44.827 1.00 50.16 195 VAL A N 1
ATOM 1510 C CA . VAL A 1 195 ? 2.826 12.916 44.842 1.00 50.16 195 VAL A CA 1
ATOM 1511 C C . VAL A 1 195 ? 1.547 12.454 44.122 1.00 50.16 195 VAL A C 1
ATOM 1513 O O . VAL A 1 195 ? 1.581 11.832 43.064 1.00 50.16 195 VAL A O 1
ATOM 1516 N N . LYS A 1 196 ? 0.414 12.734 44.774 1.00 46.06 196 LYS A N 1
ATOM 1517 C CA . LYS A 1 196 ? -0.974 12.327 44.498 1.00 46.06 196 LYS A CA 1
ATOM 1518 C C . LYS A 1 196 ? -1.664 13.127 43.374 1.00 46.06 196 LYS A C 1
ATOM 1520 O O . LYS A 1 196 ? -1.355 14.295 43.204 1.00 46.06 196 LYS A O 1
ATOM 1525 N N . GLN A 1 197 ? -2.721 12.504 42.812 1.00 49.44 197 GLN A N 1
ATOM 1526 C CA . GLN A 1 197 ? -3.981 13.061 42.244 1.00 49.44 197 GLN A CA 1
ATOM 1527 C C . GLN A 1 197 ? -3.862 14.066 41.069 1.00 49.44 197 GLN A C 1
ATOM 1529 O O . GLN A 1 197 ? -3.097 15.010 41.103 1.00 49.44 197 GLN A O 1
ATOM 1534 N N . THR A 1 198 ? -4.664 14.012 39.997 1.00 40.09 198 THR A N 1
ATOM 1535 C CA . THR A 1 198 ? -6.133 14.153 39.998 1.00 40.09 198 THR A CA 1
ATOM 1536 C C . THR A 1 198 ? -6.717 13.805 38.613 1.00 40.09 198 THR A C 1
ATOM 1538 O O . THR A 1 198 ? -6.062 13.924 37.584 1.00 40.09 198 THR A O 1
ATOM 1541 N N . ARG A 1 199 ? -7.981 13.385 38.616 1.00 51.00 199 ARG A N 1
ATOM 1542 C CA . ARG A 1 199 ? -8.862 12.967 37.515 1.00 51.00 199 ARG A CA 1
ATOM 1543 C C . ARG A 1 199 ? -9.576 14.170 36.868 1.00 51.00 199 ARG A C 1
ATOM 1545 O O . ARG A 1 199 ? -10.321 14.811 37.595 1.00 51.00 199 ARG A O 1
ATOM 1552 N N . VAL A 1 200 ? -9.463 14.394 35.549 1.00 47.22 200 VAL A N 1
ATOM 1553 C CA . VAL A 1 200 ? -10.401 15.168 34.677 1.00 47.22 200 VAL A CA 1
ATOM 1554 C C . VAL A 1 200 ? -10.180 14.681 33.225 1.00 47.22 200 VAL A C 1
ATOM 1556 O O . VAL A 1 200 ? -9.075 14.805 32.721 1.00 47.22 200 VAL A O 1
ATOM 1559 N N . ARG A 1 201 ? -11.017 13.823 32.620 1.00 48.66 201 ARG A N 1
ATOM 1560 C CA . ARG A 1 201 ? -12.227 14.078 31.796 1.00 48.66 201 ARG A CA 1
ATOM 1561 C C . ARG A 1 201 ? -12.087 15.193 30.742 1.00 48.66 201 ARG A C 1
ATOM 1563 O O . ARG A 1 201 ? -12.301 16.354 31.055 1.00 48.66 201 ARG A O 1
ATOM 1570 N N . GLY A 1 202 ? -11.887 14.807 29.483 1.00 43.31 202 GLY A N 1
ATOM 1571 C CA . GLY A 1 202 ? -12.099 15.663 28.316 1.00 43.31 202 GLY A CA 1
ATOM 1572 C C . GLY A 1 202 ? -11.877 14.881 27.026 1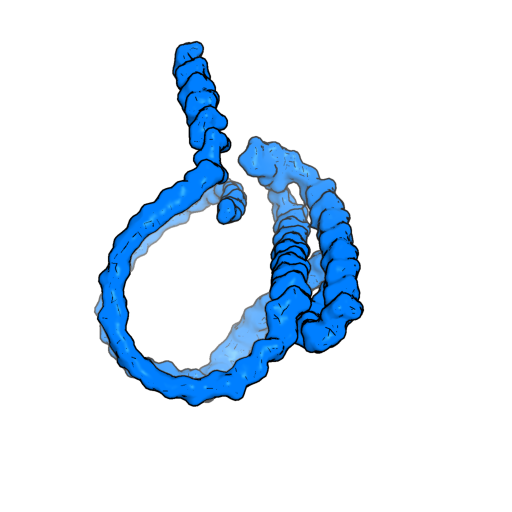.00 43.31 202 GLY A C 1
ATOM 1573 O O . GLY A 1 202 ? -10.736 14.612 26.672 1.00 43.31 202 GLY A O 1
ATOM 1574 N N . ASP A 1 203 ? -12.966 14.476 26.369 1.00 57.12 203 ASP A N 1
ATOM 1575 C CA . ASP A 1 203 ? -12.953 13.972 24.995 1.00 57.12 203 ASP A CA 1
ATOM 1576 C C . ASP A 1 203 ? -12.480 15.098 24.066 1.00 57.12 203 ASP A C 1
ATOM 1578 O O . ASP A 1 203 ? -13.249 15.994 23.717 1.00 57.12 203 ASP A O 1
ATOM 1582 N N . GLU A 1 204 ? -11.206 15.074 23.690 1.00 59.88 204 GLU A N 1
ATOM 1583 C CA . GLU A 1 204 ? -10.641 15.969 22.684 1.00 59.88 204 GLU A CA 1
ATOM 1584 C C . GLU A 1 204 ? -10.485 15.176 21.372 1.00 59.88 204 GLU A C 1
ATOM 1586 O O . GLU A 1 204 ? -9.846 14.119 21.371 1.00 59.88 204 GLU A O 1
ATOM 1591 N N . PRO A 1 205 ? -11.101 15.597 20.249 1.00 56.81 205 PRO A N 1
ATOM 1592 C CA . PRO A 1 205 ? -10.910 14.912 18.980 1.00 56.81 205 PRO A CA 1
ATOM 1593 C C . PRO A 1 205 ? -9.471 15.122 18.497 1.00 56.81 205 PRO A C 1
ATOM 1595 O O . PRO A 1 205 ? -9.054 16.244 18.203 1.00 56.81 205 PRO A O 1
ATOM 1598 N N . GLU A 1 206 ? -8.719 14.025 18.402 1.00 67.19 206 GLU A N 1
ATOM 1599 C CA . GLU A 1 206 ? -7.350 14.020 17.891 1.00 67.19 206 GLU A CA 1
ATOM 1600 C C . GLU A 1 206 ? -7.312 14.566 16.458 1.00 67.19 206 GLU A C 1
ATOM 1602 O O . GLU A 1 206 ? -7.793 13.950 15.505 1.00 67.19 206 GLU A O 1
ATOM 1607 N N . ARG A 1 207 ? -6.717 15.751 16.298 1.00 57.09 207 ARG A N 1
ATOM 1608 C CA . ARG A 1 207 ? -6.381 16.306 14.987 1.00 57.09 207 ARG A CA 1
ATOM 1609 C C . ARG A 1 207 ? -5.183 15.550 14.423 1.00 57.09 207 ARG A C 1
ATOM 1611 O O . ARG A 1 207 ? -4.074 15.660 14.947 1.00 57.09 207 ARG A O 1
ATOM 1618 N N . LEU A 1 208 ? -5.405 14.824 13.330 1.00 61.12 208 LEU A N 1
ATOM 1619 C CA . LEU A 1 208 ? -4.349 14.175 12.557 1.00 61.12 208 LEU A CA 1
ATOM 1620 C C . LEU A 1 208 ? -3.366 15.232 12.033 1.00 61.12 208 LEU A C 1
ATOM 1622 O O . LEU A 1 208 ? -3.706 16.051 11.182 1.00 61.12 208 LEU A O 1
ATOM 1626 N N . LYS A 1 209 ? -2.131 15.208 12.543 1.00 57.56 209 LYS A N 1
ATOM 1627 C CA . LYS A 1 209 ? -0.996 15.924 11.953 1.00 57.56 209 LYS A CA 1
ATOM 1628 C C . LYS A 1 209 ? -0.345 14.998 10.929 1.00 57.56 209 LYS A C 1
ATOM 1630 O O . LYS A 1 209 ? 0.383 14.085 11.306 1.00 57.56 209 LYS A O 1
ATOM 1635 N N . LEU A 1 210 ? -0.618 15.220 9.648 1.00 54.91 210 LEU A N 1
ATOM 1636 C CA . LEU A 1 210 ? 0.162 14.617 8.567 1.00 54.91 210 LEU A CA 1
ATOM 1637 C C . LEU A 1 210 ? 1.468 15.410 8.419 1.00 54.91 210 LEU A C 1
ATOM 1639 O O . LEU A 1 210 ? 1.446 16.636 8.295 1.00 54.91 210 LEU A O 1
ATOM 1643 N N . SER A 1 211 ? 2.607 14.717 8.522 1.00 51.12 211 SER A N 1
ATOM 1644 C CA . SER A 1 211 ? 3.927 15.307 8.295 1.00 51.12 211 SER A CA 1
ATOM 1645 C C . SER A 1 211 ? 4.049 15.748 6.838 1.00 51.12 211 SER A C 1
ATOM 1647 O O . SER A 1 211 ? 3.656 15.002 5.941 1.00 51.12 211 SER A O 1
ATOM 1649 N N . LYS A 1 212 ? 4.574 16.960 6.649 1.00 46.72 212 LYS A N 1
ATOM 1650 C CA . LYS A 1 212 ? 4.904 17.549 5.347 1.00 46.72 212 LYS A CA 1
ATOM 1651 C C . LYS A 1 212 ? 5.994 16.771 4.622 1.00 46.72 212 LYS A C 1
ATOM 1653 O O . LYS A 1 212 ? 6.856 16.204 5.330 1.00 46.72 212 LYS A O 1
#

Radius of gyration: 30.08 Å; chains: 1; bounding box: 73×68×71 Å